Protein AF-A0A7S4DPA2-F1 (afdb_monomer)

Sequence (229 aa):
GLFNVYNDSARGGSGAGSSTVEDYVGMIYDGFKIGLGVMVARNLDKINWTQGPQPDSTKTVDVWWLVDDGGLCALIPYILSLNPWWQQRTGISNKLTHVRLMLVAEKEDAKQIATITSMLKMFRIPWLDDIKQCTLGETTGEMLENYKTYSKRDKVKKEAQEKNEHWLKVASIIKQESKDAALVFITLPYPVPGIDPSLYMSWLDSLSEDRPTVMLRGNNENVLTFYLE

Structure (mmCIF, N/CA/C/O backbone):
data_AF-A0A7S4DPA2-F1
#
_entry.id   AF-A0A7S4DPA2-F1
#
loop_
_atom_site.group_PDB
_atom_site.id
_atom_site.type_symbol
_atom_site.label_atom_id
_atom_site.label_alt_id
_atom_site.label_comp_id
_atom_site.label_asym_id
_atom_site.label_entity_id
_atom_site.label_seq_id
_atom_site.pdbx_PDB_ins_code
_atom_site.Cartn_x
_atom_site.Cartn_y
_atom_site.Cartn_z
_atom_site.occupancy
_atom_site.B_iso_or_equiv
_atom_site.auth_seq_id
_atom_site.auth_comp_id
_atom_site.auth_asym_id
_atom_site.auth_atom_id
_atom_site.pdbx_PDB_model_num
ATOM 1 N N . GLY A 1 1 ? -17.916 4.670 -12.506 1.00 29.25 1 GLY A N 1
ATOM 2 C CA . GLY A 1 1 ? -16.618 4.128 -12.072 1.00 29.25 1 GLY A CA 1
ATOM 3 C C . GLY A 1 1 ? -16.788 2.663 -11.753 1.00 29.25 1 GLY A C 1
ATOM 4 O O . GLY A 1 1 ? -17.527 2.347 -10.832 1.00 29.25 1 GLY A O 1
ATOM 5 N N . LEU A 1 2 ? -16.194 1.783 -12.556 1.00 26.20 2 LEU A N 1
ATOM 6 C CA . LEU A 1 2 ? -16.144 0.345 -12.296 1.00 26.20 2 LEU A CA 1
ATOM 7 C C . LEU A 1 2 ? -14.820 0.061 -11.583 1.00 26.20 2 LEU A C 1
ATOM 9 O O . LEU A 1 2 ? -13.760 0.174 -12.190 1.00 26.20 2 LEU A O 1
ATOM 13 N N . PHE A 1 3 ? -14.885 -0.252 -10.291 1.00 31.83 3 PHE A N 1
ATOM 14 C CA . PHE A 1 3 ? -13.741 -0.761 -9.542 1.00 31.83 3 PHE A CA 1
ATOM 15 C C . PHE A 1 3 ? -13.607 -2.254 -9.851 1.00 31.83 3 PHE A C 1
ATOM 17 O O . PHE A 1 3 ? -14.442 -3.049 -9.424 1.00 31.83 3 PHE A O 1
ATOM 24 N N . ASN A 1 4 ? -12.582 -2.637 -10.613 1.00 34.38 4 ASN A N 1
ATOM 25 C CA . ASN A 1 4 ? -12.250 -4.044 -10.824 1.00 34.38 4 ASN A CA 1
ATOM 26 C C . ASN A 1 4 ? -11.421 -4.521 -9.625 1.00 34.38 4 ASN A C 1
ATOM 28 O O . ASN A 1 4 ? -10.249 -4.177 -9.501 1.00 34.38 4 ASN A O 1
ATOM 32 N N . VAL A 1 5 ? -12.046 -5.272 -8.717 1.00 36.34 5 VAL A N 1
ATOM 33 C CA . VAL A 1 5 ? -11.367 -5.897 -7.575 1.00 36.34 5 VAL A CA 1
ATOM 34 C C . VAL A 1 5 ? -10.975 -7.312 -7.983 1.00 36.34 5 VAL A C 1
ATOM 36 O O . VAL A 1 5 ? -11.835 -8.185 -8.077 1.00 36.34 5 VAL A O 1
ATOM 39 N N . TYR A 1 6 ? -9.688 -7.545 -8.246 1.00 42.16 6 TYR A N 1
ATOM 40 C CA . TYR A 1 6 ? -9.168 -8.891 -8.488 1.00 42.16 6 TYR A CA 1
ATOM 41 C C . TYR A 1 6 ? -8.725 -9.524 -7.165 1.00 42.16 6 TYR A C 1
ATOM 43 O O . TYR A 1 6 ? -8.046 -8.884 -6.361 1.00 42.16 6 TYR A O 1
ATOM 51 N N . ASN A 1 7 ? -9.134 -10.771 -6.933 1.00 38.44 7 ASN A N 1
ATOM 52 C CA . ASN A 1 7 ? -8.856 -11.521 -5.712 1.00 38.44 7 ASN A CA 1
ATOM 53 C C . ASN A 1 7 ? -7.881 -12.670 -6.029 1.00 38.44 7 ASN A C 1
ATOM 55 O O . ASN A 1 7 ? -8.220 -13.580 -6.782 1.00 38.44 7 ASN A O 1
ATOM 59 N N . ASP A 1 8 ? -6.681 -12.627 -5.445 1.00 43.78 8 ASP A N 1
ATOM 60 C CA . ASP A 1 8 ? -5.562 -13.574 -5.658 1.00 43.78 8 ASP A CA 1
ATOM 61 C C . ASP A 1 8 ? -5.796 -14.963 -5.004 1.00 43.78 8 ASP A C 1
ATOM 63 O O . ASP A 1 8 ? -4.972 -15.869 -5.088 1.00 43.78 8 ASP A O 1
ATOM 67 N N . SER A 1 9 ? -6.948 -15.187 -4.358 1.00 38.78 9 SER A N 1
ATOM 68 C CA . SER A 1 9 ? -7.265 -16.445 -3.650 1.00 38.78 9 SER A CA 1
ATOM 69 C C . SER A 1 9 ? -7.595 -17.647 -4.560 1.00 38.78 9 SER A C 1
ATOM 71 O O . SER A 1 9 ? -7.892 -18.736 -4.071 1.00 38.78 9 SER A O 1
ATOM 73 N N . ALA A 1 10 ? -7.489 -17.511 -5.884 1.00 35.62 10 ALA A N 1
ATOM 74 C CA . ALA A 1 10 ? -7.858 -18.546 -6.856 1.00 35.62 10 ALA A CA 1
ATOM 75 C C . ALA A 1 10 ? -6.710 -19.490 -7.286 1.00 35.62 10 ALA A C 1
ATOM 77 O O . ALA A 1 10 ? -6.767 -20.076 -8.365 1.00 35.62 10 ALA A O 1
ATOM 78 N N . ARG A 1 11 ? -5.679 -19.716 -6.458 1.00 42.47 11 ARG A N 1
ATOM 79 C CA . ARG A 1 11 ? -4.615 -20.706 -6.759 1.00 42.47 11 ARG A CA 1
ATOM 80 C C . ARG A 1 11 ? -5.019 -22.183 -6.563 1.00 42.47 11 ARG A C 1
ATOM 82 O O . ARG A 1 11 ? -4.165 -23.057 -6.660 1.00 42.47 11 ARG A O 1
ATOM 89 N N . GLY A 1 12 ? -6.299 -22.486 -6.320 1.00 32.94 12 GLY A N 1
ATOM 90 C CA . GLY A 1 12 ? -6.767 -23.832 -5.949 1.00 32.94 12 GLY A CA 1
ATOM 91 C C . GLY A 1 12 ? -7.937 -24.417 -6.750 1.00 32.94 12 GLY A C 1
ATOM 92 O O . GLY A 1 12 ? -8.570 -25.346 -6.259 1.00 32.94 12 GLY A O 1
ATOM 93 N N . GLY A 1 13 ? -8.265 -23.899 -7.939 1.00 30.19 13 GLY A N 1
ATOM 94 C CA . GLY A 1 13 ? -9.396 -24.390 -8.740 1.00 30.19 13 GLY A CA 1
ATOM 95 C C . GLY A 1 13 ? -9.011 -24.674 -10.187 1.00 30.19 13 GLY A C 1
ATOM 96 O O . GLY A 1 13 ? -8.811 -23.755 -10.975 1.00 30.19 13 GLY A O 1
ATOM 97 N N . SER A 1 14 ? -8.922 -25.949 -10.553 1.00 41.72 14 SER A N 1
ATOM 98 C CA . SER A 1 14 ? -8.787 -26.406 -11.935 1.00 41.72 14 SER A CA 1
ATOM 99 C C . SER A 1 14 ? -10.025 -26.011 -12.753 1.00 41.72 14 SER A C 1
ATOM 101 O O . SER A 1 14 ? -11.112 -26.527 -12.510 1.00 41.72 14 SER A O 1
ATOM 103 N N . GLY A 1 15 ? -9.871 -25.115 -13.739 1.00 37.22 15 GLY A N 1
ATOM 104 C CA . GLY A 1 15 ? -10.911 -24.904 -14.760 1.00 37.22 15 GLY A CA 1
ATOM 105 C C . GLY A 1 15 ? -11.122 -23.501 -15.343 1.00 37.22 15 GLY A C 1
ATOM 106 O O . GLY A 1 15 ? -12.026 -23.355 -16.158 1.00 37.22 15 GLY A O 1
ATOM 107 N N . ALA A 1 16 ? -10.328 -22.485 -15.003 1.00 41.25 16 ALA A N 1
ATOM 108 C CA . ALA A 1 16 ? -10.329 -21.199 -15.713 1.00 41.25 16 ALA A CA 1
ATOM 109 C C . ALA A 1 16 ? -8.932 -20.965 -16.301 1.00 41.25 16 ALA A C 1
ATOM 111 O O . ALA A 1 16 ? -7.948 -21.240 -15.617 1.00 41.25 16 ALA A O 1
ATOM 112 N N . GLY A 1 17 ? -8.844 -20.555 -17.574 1.00 42.72 17 GLY A N 1
ATOM 113 C CA . GLY A 1 17 ? -7.577 -20.411 -18.302 1.00 42.72 17 GLY A CA 1
ATOM 114 C C . GLY A 1 17 ? -6.520 -19.729 -17.438 1.00 42.72 17 GLY A C 1
ATOM 115 O O . GLY A 1 17 ? -6.792 -18.676 -16.869 1.00 42.72 17 GLY A O 1
ATOM 116 N N . SER A 1 18 ? -5.359 -20.367 -17.268 1.00 47.31 18 SER A N 1
ATOM 117 C CA . SER A 1 18 ? -4.309 -19.848 -16.396 1.00 47.31 18 SER A CA 1
ATOM 118 C C . SER A 1 18 ? -3.808 -18.524 -16.968 1.00 47.31 18 SER A C 1
ATOM 120 O O . SER A 1 18 ? -2.975 -18.529 -17.874 1.00 47.31 18 SER A O 1
ATOM 122 N N . SER A 1 19 ? -4.338 -17.403 -16.478 1.00 61.59 19 SER A N 1
ATOM 123 C CA . SER A 1 19 ? -3.819 -16.077 -16.798 1.00 61.59 19 SER A CA 1
ATOM 124 C C . SER A 1 19 ? -2.344 -16.067 -16.428 1.00 61.59 19 SER A C 1
ATOM 126 O O . SER A 1 19 ? -1.994 -16.396 -15.285 1.00 61.59 19 SER A O 1
ATOM 128 N N . THR A 1 20 ? -1.471 -15.754 -17.380 1.00 87.88 20 THR A N 1
ATOM 129 C CA . THR A 1 20 ? -0.043 -15.695 -17.078 1.00 87.88 20 THR A CA 1
ATOM 130 C C . THR A 1 20 ? 0.234 -14.499 -16.165 1.00 87.88 20 THR A C 1
ATOM 132 O O . THR A 1 20 ? -0.589 -13.595 -16.002 1.00 87.88 20 THR A O 1
ATOM 135 N N . VAL A 1 21 ? 1.419 -14.468 -15.553 1.00 88.88 21 VAL A N 1
ATOM 136 C CA . VAL A 1 21 ? 1.879 -13.276 -14.822 1.00 88.88 21 VAL A CA 1
ATOM 137 C C . VAL A 1 21 ? 1.868 -12.040 -15.733 1.00 88.88 21 VAL A C 1
ATOM 139 O O . VAL A 1 21 ? 1.588 -10.936 -15.273 1.00 88.88 21 VAL A O 1
ATOM 142 N N . GLU A 1 22 ? 2.126 -12.223 -17.030 1.00 89.81 22 GLU A N 1
ATOM 143 C CA . GLU A 1 22 ? 2.087 -11.134 -18.005 1.00 89.81 22 GLU A CA 1
ATOM 144 C C . GLU A 1 22 ? 0.665 -10.606 -18.199 1.00 89.81 22 GLU A C 1
ATOM 146 O O . GLU A 1 22 ? 0.491 -9.390 -18.210 1.00 89.81 22 GLU A O 1
ATOM 151 N N . ASP A 1 23 ? -0.338 -11.485 -18.281 1.00 92.12 23 ASP A N 1
ATOM 152 C CA . ASP A 1 23 ? -1.743 -11.079 -18.410 1.00 92.12 23 ASP A CA 1
ATOM 153 C C . ASP A 1 23 ? -2.193 -10.272 -17.189 1.00 92.12 23 ASP A C 1
ATOM 155 O O . ASP A 1 23 ? -2.785 -9.202 -17.325 1.00 92.12 23 ASP A O 1
ATOM 159 N N . TYR A 1 24 ? -1.862 -10.745 -15.984 1.00 92.44 24 TYR A N 1
ATOM 160 C CA . TYR A 1 24 ? -2.243 -10.076 -14.741 1.00 92.44 24 TYR A CA 1
ATOM 161 C C . TYR A 1 24 ? -1.632 -8.672 -14.623 1.00 92.44 24 TYR A C 1
ATOM 163 O O . TYR A 1 24 ? -2.337 -7.693 -14.366 1.00 92.44 24 TYR A O 1
ATOM 171 N N . VAL A 1 25 ? -0.322 -8.550 -14.858 1.00 92.88 25 VAL A N 1
ATOM 172 C CA . VAL A 1 25 ? 0.362 -7.247 -14.838 1.00 92.88 25 VAL A CA 1
ATOM 173 C C . VAL A 1 25 ? -0.114 -6.362 -15.993 1.00 92.88 25 VAL A C 1
ATOM 175 O O . VAL A 1 25 ? -0.275 -5.153 -15.812 1.00 92.88 25 VAL A O 1
ATOM 178 N N . GLY A 1 26 ? -0.402 -6.957 -17.152 1.00 93.31 26 GLY A N 1
ATOM 179 C CA . GLY A 1 26 ? -0.994 -6.288 -18.307 1.00 93.31 26 GLY A CA 1
ATOM 180 C C . GLY A 1 26 ? -2.339 -5.647 -17.976 1.00 93.31 26 GLY A C 1
ATOM 181 O O . GLY A 1 26 ? -2.531 -4.470 -18.259 1.00 93.31 26 GLY A O 1
ATOM 182 N N . MET A 1 27 ? -3.225 -6.356 -17.272 1.00 93.19 27 MET A N 1
ATOM 183 C CA . MET A 1 27 ? -4.518 -5.815 -16.837 1.00 93.19 27 MET A CA 1
ATOM 184 C C . MET A 1 27 ? -4.375 -4.617 -15.891 1.00 93.19 27 MET A C 1
ATOM 186 O O . MET A 1 27 ? -5.109 -3.636 -16.024 1.00 93.19 27 MET A O 1
ATOM 190 N N . ILE A 1 28 ? -3.430 -4.671 -14.944 1.00 93.81 28 ILE A N 1
ATOM 191 C CA . ILE A 1 28 ? -3.138 -3.539 -14.047 1.00 93.81 28 ILE A CA 1
ATOM 192 C C . ILE A 1 28 ? -2.663 -2.337 -14.869 1.00 93.81 28 ILE A C 1
ATOM 194 O O . ILE A 1 28 ? -3.143 -1.217 -14.684 1.00 93.81 28 ILE A O 1
ATOM 198 N N . TYR A 1 29 ? -1.726 -2.573 -15.787 1.00 92.69 29 TYR A N 1
ATOM 199 C CA . TYR A 1 29 ? -1.182 -1.539 -16.657 1.00 92.69 29 TYR A CA 1
ATOM 200 C C . TYR A 1 29 ? -2.257 -0.905 -17.546 1.00 92.69 29 TYR A C 1
ATOM 202 O O . TYR A 1 29 ? -2.344 0.323 -17.616 1.00 92.69 29 TYR A O 1
ATOM 210 N N . ASP A 1 30 ? -3.101 -1.718 -18.177 1.00 93.12 30 ASP A N 1
ATOM 211 C CA . ASP A 1 30 ? -4.185 -1.253 -19.039 1.00 93.12 30 ASP A CA 1
ATOM 212 C C . ASP A 1 30 ? -5.195 -0.414 -18.258 1.00 93.12 30 ASP A C 1
ATOM 214 O O . ASP A 1 30 ? -5.588 0.644 -18.745 1.00 93.12 30 ASP A O 1
ATOM 218 N N . GLY A 1 31 ? -5.535 -0.813 -17.025 1.00 92.62 31 GLY A N 1
ATOM 219 C CA . GLY A 1 31 ? -6.396 -0.043 -16.123 1.00 92.62 31 GLY A CA 1
ATOM 220 C C . GLY A 1 31 ? -5.889 1.382 -15.900 1.00 92.62 31 GLY A C 1
ATOM 221 O O . GLY A 1 31 ? -6.644 2.343 -16.067 1.00 92.62 31 GLY A O 1
ATOM 222 N N . PHE A 1 32 ? -4.592 1.537 -15.624 1.00 90.44 32 PHE A N 1
ATOM 223 C CA . PHE A 1 32 ? -3.985 2.865 -15.535 1.00 90.44 32 PHE A CA 1
ATOM 224 C C . PHE A 1 32 ? -3.998 3.609 -16.870 1.00 90.44 32 PHE A C 1
ATOM 226 O O . PHE A 1 32 ? -4.265 4.809 -16.910 1.00 90.44 32 PHE A O 1
ATOM 233 N N . LYS A 1 33 ? -3.725 2.908 -17.973 1.00 90.50 33 LYS A N 1
ATOM 234 C CA . LYS A 1 33 ? -3.647 3.504 -19.311 1.00 90.50 33 LYS A CA 1
ATOM 235 C C . LYS A 1 33 ? -4.966 4.103 -19.788 1.00 90.50 33 LYS A C 1
ATOM 237 O O . LYS A 1 33 ? -4.946 5.096 -20.510 1.00 90.50 33 LYS A O 1
ATOM 242 N N . ILE A 1 34 ? -6.091 3.515 -19.387 1.00 92.50 34 ILE A N 1
ATOM 243 C CA . ILE A 1 34 ? -7.436 4.017 -19.704 1.00 92.50 34 ILE A CA 1
ATOM 244 C C . ILE A 1 34 ? -7.978 4.998 -18.650 1.00 92.50 34 ILE A C 1
ATOM 246 O O . ILE A 1 34 ? -9.145 5.375 -18.715 1.00 92.50 34 ILE A O 1
ATOM 250 N N . GLY A 1 35 ? -7.149 5.421 -17.688 1.00 88.44 35 GLY A N 1
ATOM 251 C CA . GLY A 1 35 ? -7.503 6.437 -16.695 1.00 88.44 35 GLY A CA 1
ATOM 252 C C . GLY A 1 35 ? -8.384 5.939 -15.546 1.00 88.44 35 GLY A C 1
ATOM 253 O O . GLY A 1 35 ? -9.062 6.748 -14.914 1.00 88.44 35 GLY A O 1
ATOM 254 N N . LEU A 1 36 ? -8.401 4.632 -15.262 1.00 90.88 36 LEU A N 1
ATOM 255 C CA . LEU A 1 36 ? -9.089 4.087 -14.089 1.00 90.88 36 LEU A CA 1
ATOM 256 C C . LEU A 1 36 ? -8.186 4.110 -12.851 1.00 90.88 36 LEU A C 1
ATOM 258 O O . LEU A 1 36 ? -6.969 3.946 -12.936 1.00 90.88 36 LEU A O 1
ATOM 262 N N . GLY A 1 37 ? -8.812 4.240 -11.680 1.00 90.19 37 GLY A N 1
ATOM 263 C CA . GLY A 1 37 ? -8.181 3.860 -10.421 1.00 90.19 37 GLY A CA 1
ATOM 264 C C . GLY A 1 37 ? -8.106 2.337 -10.309 1.00 90.19 37 GLY A C 1
ATOM 265 O O . GLY A 1 37 ? -9.072 1.640 -10.629 1.00 90.19 37 GLY A O 1
ATOM 266 N N . VAL A 1 38 ? -6.971 1.818 -9.850 1.00 93.56 38 VAL A N 1
ATOM 267 C CA . VAL A 1 38 ? -6.720 0.374 -9.741 1.00 93.56 38 VAL A CA 1
ATOM 268 C C . VAL A 1 38 ? -6.513 -0.003 -8.281 1.00 93.56 38 VAL A C 1
ATOM 270 O O . VAL A 1 38 ? -5.827 0.707 -7.545 1.00 93.56 38 VAL A O 1
ATOM 273 N N . MET A 1 39 ? -7.103 -1.127 -7.867 1.00 95.12 39 MET A N 1
ATOM 274 C CA . MET A 1 39 ? -6.962 -1.691 -6.527 1.00 95.12 39 MET A CA 1
ATOM 275 C C . MET A 1 39 ? -6.661 -3.190 -6.607 1.00 95.12 39 MET A C 1
ATOM 277 O O . MET A 1 39 ? -7.371 -3.943 -7.269 1.00 95.12 39 MET A O 1
ATOM 281 N N . VAL A 1 40 ? -5.626 -3.620 -5.893 1.00 95.81 40 VAL A N 1
ATOM 282 C CA . VAL A 1 40 ? -5.167 -5.004 -5.781 1.00 95.81 40 VAL A CA 1
ATOM 283 C C . VAL A 1 40 ? -5.252 -5.422 -4.319 1.00 95.81 40 VAL A C 1
ATOM 285 O O . VAL A 1 40 ? -4.598 -4.836 -3.459 1.00 95.81 40 VAL A O 1
ATOM 288 N N . ALA A 1 41 ? -6.057 -6.439 -4.029 1.00 95.75 41 ALA A N 1
ATOM 289 C CA . ALA A 1 41 ? -6.231 -6.971 -2.685 1.00 95.75 41 ALA A CA 1
ATOM 290 C C . ALA A 1 41 ? -5.472 -8.292 -2.527 1.00 95.75 41 ALA A C 1
ATOM 292 O O . ALA A 1 41 ? -5.631 -9.206 -3.336 1.00 95.75 41 ALA A O 1
ATOM 293 N N . ARG A 1 42 ? -4.668 -8.410 -1.467 1.00 95.75 42 ARG A N 1
ATOM 294 C CA . ARG A 1 42 ? -3.860 -9.597 -1.169 1.00 95.75 42 ARG A CA 1
ATOM 295 C C . ARG A 1 42 ? -4.055 -10.048 0.267 1.00 95.75 42 ARG A C 1
ATOM 297 O O . ARG A 1 42 ? -4.205 -9.225 1.173 1.00 95.75 42 ARG A O 1
ATOM 304 N N . ASN A 1 43 ? -4.035 -11.364 0.463 1.00 95.50 43 ASN A N 1
ATOM 305 C CA . ASN A 1 43 ? -4.110 -12.015 1.771 1.00 95.50 43 ASN A CA 1
ATOM 306 C C . ASN A 1 43 ? -5.351 -11.631 2.608 1.00 95.50 43 ASN A C 1
ATOM 308 O O . ASN A 1 43 ? -5.306 -11.650 3.840 1.00 95.50 43 ASN A O 1
ATOM 312 N N . LEU A 1 44 ? -6.457 -11.221 1.969 1.00 93.44 44 LEU A N 1
ATOM 313 C CA . LEU A 1 44 ? -7.688 -10.847 2.682 1.00 93.44 44 LEU A CA 1
ATOM 314 C C . LEU A 1 44 ? -8.415 -12.055 3.282 1.00 93.44 44 LEU A C 1
ATOM 316 O O . LEU A 1 44 ? -9.219 -11.890 4.195 1.00 93.44 44 LEU A O 1
ATOM 320 N N . ASP A 1 45 ? -8.119 -13.257 2.802 1.00 92.38 45 ASP A N 1
ATOM 321 C CA . ASP A 1 45 ? -8.561 -14.539 3.352 1.00 92.38 45 ASP A CA 1
ATOM 322 C C . ASP A 1 45 ? -8.059 -14.777 4.787 1.00 92.38 45 ASP A C 1
ATOM 324 O O . ASP A 1 45 ? -8.711 -15.473 5.562 1.00 92.38 45 ASP A O 1
ATOM 328 N N . LYS A 1 46 ? -6.961 -14.124 5.190 1.00 90.88 46 LYS A N 1
ATOM 329 C CA . LYS A 1 46 ? -6.460 -14.160 6.575 1.00 90.88 46 LYS A CA 1
ATOM 330 C C . LYS A 1 46 ? -7.326 -13.375 7.553 1.00 90.88 46 LYS A C 1
ATOM 332 O O . LYS A 1 46 ? -7.150 -13.484 8.767 1.00 90.88 46 LYS A O 1
ATOM 337 N N . ILE A 1 47 ? -8.237 -12.548 7.049 1.00 90.56 47 ILE A N 1
ATOM 338 C CA . ILE A 1 47 ? -9.241 -11.889 7.871 1.00 90.56 47 ILE A CA 1
ATOM 339 C C . ILE A 1 47 ? -10.432 -12.839 7.986 1.00 90.56 47 ILE A C 1
ATOM 341 O O . ILE A 1 47 ? -11.037 -13.224 6.990 1.00 90.56 47 ILE A O 1
ATOM 345 N N . ASN A 1 48 ? -10.803 -13.204 9.213 1.00 87.81 48 ASN A N 1
ATOM 346 C CA . ASN A 1 48 ? -12.001 -14.005 9.426 1.00 87.81 48 ASN A CA 1
ATOM 347 C C . ASN A 1 48 ? -13.255 -13.137 9.260 1.00 87.81 48 ASN A C 1
ATOM 349 O O . ASN A 1 48 ? -13.689 -12.459 10.188 1.00 87.81 48 ASN A O 1
ATOM 353 N N . TRP A 1 49 ? -13.844 -13.178 8.069 1.00 86.81 49 TRP A N 1
ATOM 354 C CA . TRP A 1 49 ? -15.077 -12.453 7.755 1.00 86.81 49 TRP A CA 1
ATOM 355 C C . TRP A 1 49 ? -16.341 -13.132 8.300 1.00 86.81 49 TRP A C 1
ATOM 357 O O . TRP A 1 49 ? -17.380 -12.489 8.421 1.00 86.81 49 TRP A O 1
ATOM 367 N N . THR A 1 50 ? -16.271 -14.425 8.630 1.00 87.19 50 THR A N 1
ATOM 368 C CA . THR A 1 50 ? -17.453 -15.253 8.937 1.00 87.19 50 THR A CA 1
ATOM 369 C C . THR A 1 50 ? -17.881 -15.211 10.400 1.00 87.19 50 THR A C 1
ATOM 371 O O . THR A 1 50 ? -19.071 -15.274 10.689 1.00 87.19 50 THR A O 1
ATOM 374 N N . GLN A 1 51 ? -16.934 -15.077 11.332 1.00 82.06 51 GLN A N 1
ATOM 375 C CA . GLN A 1 51 ? -17.208 -15.121 12.775 1.00 82.06 51 GLN A CA 1
ATOM 376 C C . GLN A 1 51 ? -17.476 -13.734 13.387 1.00 82.06 51 GLN A C 1
ATOM 378 O O . GLN A 1 51 ? -17.450 -13.579 14.605 1.00 82.06 51 GLN A O 1
ATOM 383 N N . GLY A 1 52 ? -17.749 -12.728 12.550 1.00 80.56 52 GLY A N 1
ATOM 384 C CA . GLY A 1 52 ? -17.863 -11.337 12.987 1.00 80.56 52 GLY A CA 1
ATOM 385 C C . GLY A 1 52 ? -16.504 -10.715 13.346 1.00 80.56 52 GLY A C 1
ATOM 386 O O . GLY A 1 52 ? -15.462 -11.361 13.210 1.00 80.56 52 GLY A O 1
ATOM 387 N N . PRO A 1 53 ? -16.481 -9.432 13.745 1.00 83.44 53 PRO A N 1
ATOM 388 C CA . PRO A 1 53 ? -15.240 -8.756 14.091 1.00 83.44 53 PRO A CA 1
ATOM 389 C C . PRO A 1 53 ? -14.697 -9.334 15.399 1.00 83.44 53 PRO A C 1
ATOM 391 O O . PRO A 1 53 ? -15.409 -9.391 16.396 1.00 83.44 53 PRO A O 1
ATOM 394 N N . GLN A 1 54 ? -13.431 -9.749 15.386 1.00 85.12 54 GLN A N 1
ATOM 395 C CA . GLN A 1 54 ? -12.671 -10.124 16.579 1.00 85.12 54 GLN A CA 1
ATOM 396 C C . GLN A 1 54 ? -12.032 -8.842 17.133 1.00 85.12 54 GLN A C 1
ATOM 398 O O . GLN A 1 54 ? -11.110 -8.332 16.486 1.00 85.12 54 GLN A O 1
ATOM 403 N N . PRO A 1 55 ? -12.538 -8.268 18.242 1.00 85.44 55 PRO A N 1
ATOM 404 C CA . PRO A 1 55 ? -12.036 -7.000 18.750 1.00 85.44 55 PRO A CA 1
ATOM 405 C C . PRO A 1 55 ? -10.605 -7.146 19.247 1.00 85.44 55 PRO A C 1
ATOM 407 O O . PRO A 1 55 ? -10.319 -7.967 20.117 1.00 85.44 55 PRO A O 1
ATOM 410 N N . ASP A 1 56 ? -9.718 -6.324 18.710 1.00 86.25 56 ASP A N 1
ATOM 411 C CA . ASP A 1 56 ? -8.333 -6.222 19.131 1.00 86.25 56 ASP A CA 1
ATOM 412 C C . ASP A 1 56 ? -7.896 -4.761 19.022 1.00 86.25 56 ASP A C 1
ATOM 414 O O . ASP A 1 56 ? -7.479 -4.277 17.968 1.00 86.25 56 ASP A O 1
ATOM 418 N N . SER A 1 57 ? -8.011 -4.045 20.140 1.00 81.25 57 SER A N 1
ATOM 419 C CA . SER A 1 57 ? -7.652 -2.629 20.234 1.00 81.25 57 SER A CA 1
ATOM 420 C C . SER A 1 57 ? -6.146 -2.378 20.136 1.00 81.25 57 SER A C 1
ATOM 422 O O . SER A 1 57 ? -5.731 -1.223 20.137 1.00 81.25 57 SER A O 1
ATOM 424 N N . THR A 1 58 ? -5.316 -3.427 20.104 1.00 85.75 58 THR A N 1
ATOM 425 C CA . THR A 1 58 ? -3.872 -3.288 19.861 1.00 85.75 58 THR A CA 1
ATOM 426 C C . THR A 1 58 ? -3.547 -3.207 18.373 1.00 85.75 58 THR A C 1
ATOM 428 O O . THR A 1 58 ? -2.473 -2.734 18.006 1.00 85.75 58 THR A O 1
ATOM 431 N N . LYS A 1 59 ? -4.477 -3.635 17.510 1.00 90.06 59 LYS A N 1
ATOM 432 C CA . LYS A 1 59 ? -4.295 -3.615 16.061 1.00 90.06 59 LYS A CA 1
ATOM 433 C C . LYS A 1 59 ? -4.816 -2.336 15.444 1.00 90.06 59 LYS A C 1
ATOM 435 O O . LYS A 1 59 ? -5.763 -1.717 15.918 1.00 90.06 59 LYS A O 1
ATOM 440 N N . THR A 1 60 ? -4.230 -2.004 14.306 1.00 91.81 60 THR A N 1
ATOM 441 C CA . THR A 1 60 ? -4.503 -0.776 13.565 1.00 91.81 60 THR A CA 1
ATOM 442 C C . THR A 1 60 ? -4.812 -1.087 12.105 1.00 91.81 60 THR A C 1
ATOM 444 O O . THR A 1 60 ? -4.500 -2.169 11.596 1.00 91.81 60 THR A O 1
ATOM 447 N N . VAL A 1 61 ? -5.449 -0.144 11.419 1.00 93.44 61 VAL A N 1
ATOM 448 C CA . VAL A 1 61 ? -5.442 -0.082 9.956 1.00 93.44 61 VAL A CA 1
ATOM 449 C C . VAL A 1 61 ? -4.365 0.917 9.562 1.00 93.44 61 VAL A C 1
ATOM 451 O O . VAL A 1 61 ? -4.466 2.092 9.898 1.00 93.44 61 VAL A O 1
ATOM 454 N N . ASP A 1 62 ? -3.334 0.471 8.861 1.00 94.56 62 ASP A N 1
ATOM 455 C CA . ASP A 1 62 ? -2.231 1.354 8.481 1.00 94.56 62 ASP A CA 1
ATOM 456 C C . ASP A 1 62 ? -2.371 1.784 7.028 1.00 94.56 62 ASP A C 1
ATOM 458 O O . ASP A 1 62 ? -2.682 0.966 6.165 1.00 94.56 62 ASP A O 1
ATOM 462 N N . VAL A 1 63 ? -2.116 3.056 6.743 1.00 93.56 63 VAL A N 1
ATOM 463 C CA . VAL A 1 63 ? -2.178 3.623 5.395 1.00 93.56 63 VAL A CA 1
ATOM 464 C C . VAL A 1 63 ? -0.800 4.147 5.020 1.00 93.56 63 VAL A C 1
ATOM 466 O O . VAL A 1 63 ? -0.307 5.075 5.646 1.00 93.56 63 VAL A O 1
ATOM 469 N N . TRP A 1 64 ? -0.179 3.573 3.996 1.00 93.69 64 TRP A N 1
ATOM 470 C CA . TRP A 1 64 ? 1.109 3.995 3.450 1.00 93.69 64 TRP A CA 1
ATOM 471 C C . TRP A 1 64 ? 0.890 4.809 2.185 1.00 93.69 64 TRP A C 1
ATOM 473 O O . TRP A 1 64 ? 0.729 4.258 1.090 1.00 93.69 64 TRP A O 1
ATOM 483 N N . TRP A 1 65 ? 0.875 6.130 2.347 1.00 88.94 65 TRP A N 1
ATOM 484 C CA . TRP A 1 65 ? 0.664 7.062 1.248 1.00 88.94 65 TRP A CA 1
ATOM 485 C C . TRP A 1 65 ? 2.013 7.573 0.736 1.00 88.94 65 TRP A C 1
ATOM 487 O O . TRP A 1 65 ? 2.682 8.375 1.386 1.00 88.94 65 TRP A O 1
ATOM 497 N N . LEU A 1 66 ? 2.429 7.042 -0.417 1.00 86.62 66 LEU A N 1
ATOM 498 C CA . LEU A 1 66 ? 3.781 7.223 -0.965 1.00 86.62 66 LEU A CA 1
ATOM 499 C C . LEU A 1 66 ? 3.845 8.284 -2.067 1.00 86.62 66 LEU A C 1
ATOM 501 O O . LEU A 1 66 ? 4.869 8.929 -2.248 1.00 86.62 66 LEU A O 1
ATOM 505 N N . VAL A 1 67 ? 2.767 8.441 -2.837 1.00 80.12 67 VAL A N 1
ATOM 506 C CA . VAL A 1 67 ? 2.669 9.445 -3.904 1.00 80.12 67 VAL A CA 1
ATOM 507 C C . VAL A 1 67 ? 1.274 10.041 -3.941 1.00 80.12 67 VAL A C 1
ATOM 509 O O . VAL A 1 67 ? 0.307 9.360 -3.608 1.00 80.12 67 VAL A O 1
ATOM 512 N N . ASP A 1 68 ? 1.161 11.287 -4.393 1.00 74.38 68 ASP A N 1
ATOM 513 C CA . ASP A 1 68 ? -0.135 11.909 -4.653 1.00 74.38 68 ASP A CA 1
ATOM 514 C C . ASP A 1 68 ? -0.861 11.163 -5.785 1.00 74.38 68 ASP A C 1
ATOM 516 O O . ASP A 1 68 ? -0.355 11.078 -6.905 1.00 74.38 68 ASP A O 1
ATOM 520 N N . ASP A 1 69 ? -2.017 10.582 -5.461 1.00 73.94 69 ASP A N 1
ATOM 521 C CA . ASP A 1 69 ? -2.874 9.817 -6.368 1.00 73.94 69 ASP A CA 1
ATOM 522 C C . ASP A 1 69 ? -4.286 10.420 -6.488 1.00 73.94 69 ASP A C 1
ATOM 524 O O . ASP A 1 69 ? -5.239 9.727 -6.855 1.00 73.94 69 ASP A O 1
ATOM 528 N N . GLY A 1 70 ? -4.433 11.709 -6.153 1.00 73.50 70 GLY A N 1
ATOM 529 C CA . GLY A 1 70 ? -5.721 12.410 -6.120 1.00 73.50 70 GLY A CA 1
ATOM 530 C C . GLY A 1 70 ? -6.517 12.182 -4.831 1.00 73.50 70 GLY A C 1
ATOM 531 O O . GLY A 1 70 ? -7.651 12.651 -4.726 1.00 73.50 70 GLY A O 1
ATOM 532 N N . GLY A 1 71 ? -5.941 11.478 -3.847 1.00 79.00 71 GLY A N 1
ATOM 533 C CA . GLY A 1 71 ? -6.506 11.273 -2.509 1.00 79.00 71 GLY A CA 1
ATOM 534 C C . GLY A 1 71 ? -7.281 9.968 -2.330 1.00 79.00 71 GLY A C 1
ATOM 535 O O . GLY A 1 71 ? -7.818 9.723 -1.246 1.00 79.00 71 GLY A O 1
ATOM 536 N N . LEU A 1 72 ? -7.329 9.102 -3.350 1.00 84.44 72 LEU A N 1
ATOM 537 C CA . LEU A 1 72 ? -8.028 7.816 -3.263 1.00 84.44 72 LEU A CA 1
ATOM 538 C C . LEU A 1 72 ? -7.414 6.918 -2.176 1.00 84.44 72 LEU A C 1
ATOM 540 O O . LEU A 1 72 ? -8.159 6.278 -1.428 1.00 84.44 72 LEU A O 1
ATOM 544 N N . CYS A 1 73 ? -6.081 6.935 -2.039 1.00 84.81 73 CYS A N 1
ATOM 545 C CA . CYS A 1 73 ? -5.346 6.195 -1.008 1.00 84.81 73 CYS A CA 1
ATOM 546 C C . CYS A 1 73 ? -5.788 6.549 0.424 1.00 84.81 73 CYS A C 1
ATOM 548 O O . CYS A 1 73 ? -5.760 5.690 1.299 1.00 84.81 73 CYS A O 1
ATOM 550 N N . ALA A 1 74 ? -6.260 7.778 0.664 1.00 82.62 74 ALA A N 1
ATOM 551 C CA . ALA A 1 74 ? -6.793 8.207 1.960 1.00 82.62 74 ALA A CA 1
ATOM 552 C C . ALA A 1 74 ? -8.317 8.029 2.077 1.00 82.62 74 ALA A C 1
ATOM 554 O O . ALA A 1 74 ? -8.827 7.699 3.152 1.00 82.62 74 ALA A O 1
ATOM 555 N N . LEU A 1 75 ? -9.053 8.208 0.976 1.00 86.38 75 LEU A N 1
ATOM 556 C CA . LEU A 1 75 ? -10.514 8.130 0.961 1.00 86.38 75 LEU A CA 1
ATOM 557 C C . LEU A 1 75 ? -11.035 6.715 1.243 1.00 86.38 75 LEU A C 1
ATOM 559 O O . LEU A 1 75 ? -11.986 6.553 2.006 1.00 86.38 75 LEU A O 1
ATOM 563 N N . ILE A 1 76 ? -10.433 5.683 0.647 1.00 90.31 76 ILE A N 1
ATOM 564 C CA . ILE A 1 76 ? -10.899 4.300 0.839 1.00 90.31 76 ILE A CA 1
ATOM 565 C C . ILE A 1 76 ? -10.754 3.843 2.305 1.00 90.31 76 ILE A C 1
ATOM 567 O O . ILE A 1 76 ? -11.749 3.370 2.865 1.00 90.31 76 ILE A O 1
ATOM 571 N N . PRO A 1 77 ? -9.600 4.031 2.980 1.00 89.88 77 PRO A N 1
ATOM 572 C CA . PRO A 1 77 ? -9.482 3.771 4.416 1.00 89.88 77 PRO A CA 1
ATOM 573 C C . PRO A 1 77 ? -10.463 4.585 5.265 1.00 89.88 77 PRO A C 1
ATOM 575 O O . PRO A 1 77 ? -10.978 4.071 6.257 1.00 89.88 77 PRO A O 1
ATOM 578 N N . TYR A 1 78 ? -10.756 5.829 4.868 1.00 86.88 78 TYR A N 1
ATOM 579 C CA . TYR A 1 78 ? -11.756 6.657 5.541 1.00 86.88 78 TYR A CA 1
ATOM 580 C C . TYR A 1 78 ? -13.163 6.079 5.444 1.00 86.88 78 TYR A C 1
ATOM 582 O O . TYR A 1 78 ? -13.852 5.987 6.450 1.00 86.88 78 TYR A O 1
ATOM 590 N N . ILE A 1 79 ? -13.599 5.628 4.270 1.00 88.94 79 ILE A N 1
ATOM 591 C CA . ILE A 1 79 ? -14.911 4.978 4.139 1.00 88.94 79 ILE A CA 1
ATOM 592 C C . ILE A 1 79 ? -14.943 3.676 4.955 1.00 88.94 79 ILE A C 1
ATOM 594 O O . ILE A 1 79 ? -15.946 3.364 5.598 1.00 88.94 79 ILE A O 1
ATOM 598 N N . LEU A 1 80 ? -13.838 2.927 4.962 1.00 90.75 80 LEU A N 1
ATOM 599 C CA . LEU A 1 80 ? -13.716 1.676 5.703 1.00 90.75 80 LEU A CA 1
ATOM 600 C C . LEU A 1 80 ? -13.862 1.869 7.220 1.00 90.75 80 LEU A C 1
ATOM 602 O O . LEU A 1 80 ? -14.541 1.070 7.864 1.00 90.75 80 LEU A O 1
ATOM 606 N N . SER A 1 81 ? -13.286 2.924 7.795 1.00 87.62 81 SER A N 1
ATOM 607 C CA . SER A 1 81 ? -13.371 3.200 9.238 1.00 87.62 81 SER A CA 1
ATOM 608 C C . SER A 1 81 ? -14.755 3.667 9.709 1.00 87.62 81 SER A C 1
ATOM 610 O O . SER A 1 81 ? -15.065 3.613 10.903 1.00 87.62 81 SER A O 1
ATOM 612 N N . LEU A 1 82 ? -15.630 4.086 8.788 1.00 87.44 82 LEU A N 1
ATOM 613 C CA . LEU A 1 82 ? -17.040 4.356 9.093 1.00 87.44 82 LEU A CA 1
ATOM 614 C C . LEU A 1 82 ? -17.842 3.066 9.314 1.00 87.44 82 LEU A C 1
ATOM 616 O O . LEU A 1 82 ? -18.943 3.111 9.863 1.00 87.44 82 LEU A O 1
ATOM 620 N N . ASN A 1 83 ? -17.317 1.912 8.894 1.00 89.94 83 ASN A N 1
ATOM 621 C CA . ASN A 1 83 ? -18.017 0.645 9.018 1.00 89.94 83 ASN A CA 1
ATOM 622 C C . ASN A 1 83 ? -17.968 0.116 10.470 1.00 89.94 83 ASN A C 1
ATOM 624 O O . ASN A 1 83 ? -16.875 -0.081 11.012 1.00 89.94 83 ASN A O 1
ATOM 628 N N . PRO A 1 84 ? -19.119 -0.224 11.088 1.00 89.50 84 PRO A N 1
ATOM 629 C CA . PRO A 1 84 ? -19.168 -0.729 12.462 1.00 89.50 84 PRO A CA 1
ATOM 630 C C . PRO A 1 84 ? -18.321 -1.981 12.717 1.00 89.50 84 PRO A C 1
ATOM 632 O O . PRO A 1 84 ? -17.832 -2.173 13.828 1.00 89.50 84 PRO A O 1
ATOM 635 N N . TRP A 1 85 ? -18.125 -2.830 11.705 1.00 91.19 85 TRP A N 1
ATOM 636 C CA . TRP A 1 85 ? -17.288 -4.023 11.810 1.00 91.19 85 TRP A CA 1
ATOM 637 C C . TRP A 1 85 ? -15.829 -3.648 12.093 1.00 91.19 85 TRP A C 1
ATOM 639 O O . TRP A 1 85 ? -15.202 -4.208 12.989 1.00 91.19 85 TRP A O 1
ATOM 649 N N . TRP A 1 86 ? -15.301 -2.640 11.396 1.00 90.62 86 TRP A N 1
ATOM 650 C CA . TRP A 1 86 ? -13.940 -2.145 11.612 1.00 90.62 86 TRP A CA 1
ATOM 651 C C . TRP A 1 86 ? -13.806 -1.348 12.902 1.00 90.62 86 TRP A C 1
ATOM 653 O O . TRP A 1 86 ? -12.768 -1.412 13.557 1.00 90.62 86 TRP A O 1
ATOM 663 N N . GLN A 1 87 ? -14.854 -0.632 13.305 1.00 89.19 87 GLN A N 1
ATOM 664 C CA . GLN A 1 87 ? -14.897 0.058 14.598 1.00 89.19 87 GLN A CA 1
ATOM 665 C C . GLN A 1 87 ? -14.836 -0.932 15.764 1.00 89.19 87 GLN A C 1
ATOM 667 O O . GLN A 1 87 ? -14.189 -0.660 16.769 1.00 89.19 87 GLN A O 1
ATOM 672 N N . GLN A 1 88 ? -15.479 -2.094 15.625 1.00 88.19 88 GLN A N 1
ATOM 673 C CA . GLN A 1 88 ? -15.401 -3.173 16.609 1.00 88.19 88 GLN A CA 1
ATOM 674 C C . GLN A 1 88 ? -14.060 -3.905 16.551 1.00 88.19 88 GLN A C 1
ATOM 676 O O . GLN A 1 88 ? -13.539 -4.283 17.594 1.00 88.19 88 GLN A O 1
ATOM 681 N N . ARG A 1 89 ? -13.485 -4.089 15.356 1.00 86.62 89 ARG A N 1
ATOM 682 C CA . ARG A 1 89 ? -12.232 -4.834 15.181 1.00 86.62 89 ARG A CA 1
ATOM 683 C C . ARG A 1 89 ? -11.008 -4.113 15.738 1.00 86.62 89 ARG A C 1
ATOM 685 O O . ARG A 1 89 ? -10.212 -4.766 16.393 1.00 86.62 89 ARG A O 1
ATOM 692 N N . THR A 1 90 ? -10.831 -2.820 15.463 1.00 86.12 90 THR A N 1
ATOM 693 C CA . THR A 1 90 ? -9.605 -2.076 15.833 1.00 86.12 90 THR A CA 1
ATOM 694 C C . THR A 1 90 ? -9.874 -0.835 16.684 1.00 86.12 90 THR A C 1
ATOM 696 O O . THR A 1 90 ? -9.017 0.034 16.807 1.00 86.12 90 THR A O 1
ATOM 699 N N . GLY A 1 91 ? -11.081 -0.672 17.227 1.00 78.75 91 GLY A N 1
ATOM 700 C CA . GLY A 1 91 ? -11.444 0.565 17.912 1.00 78.75 91 GLY A CA 1
ATOM 701 C C . GLY A 1 91 ? -10.721 0.777 19.243 1.00 78.75 91 GLY A C 1
ATOM 702 O O . GLY A 1 91 ? -10.696 -0.115 20.090 1.00 78.75 91 GLY A O 1
ATOM 703 N N . ILE A 1 92 ? -10.210 1.993 19.466 1.00 66.38 92 ILE A N 1
ATOM 704 C CA . ILE A 1 92 ? -9.668 2.439 20.760 1.00 66.38 92 ILE A CA 1
ATOM 705 C C . ILE A 1 92 ? -10.589 3.529 21.303 1.00 66.38 92 ILE A C 1
ATOM 707 O O . ILE A 1 92 ? -10.473 4.669 20.886 1.00 66.38 92 ILE A O 1
ATOM 711 N N . SER A 1 93 ? -11.513 3.171 22.205 1.00 57.91 93 SER A N 1
ATOM 712 C CA . SER A 1 93 ? -12.431 4.072 22.941 1.00 57.91 93 SER A CA 1
ATOM 713 C C . SER A 1 93 ? -13.184 5.138 22.103 1.00 57.91 93 SER A C 1
ATOM 715 O O . SER A 1 93 ? -12.597 6.062 21.566 1.00 57.91 93 SER A O 1
ATOM 717 N N . ASN A 1 94 ? -14.524 5.071 22.071 1.00 54.72 94 ASN A N 1
ATOM 718 C CA . ASN A 1 94 ? -15.453 5.913 21.274 1.00 54.72 94 ASN A CA 1
ATOM 719 C C . ASN A 1 94 ? -15.749 5.469 19.826 1.00 54.72 94 ASN A C 1
ATOM 721 O O . ASN A 1 94 ? -15.992 6.306 18.963 1.00 54.72 94 ASN A O 1
ATOM 725 N N . LYS A 1 95 ? -15.863 4.158 19.566 1.00 64.19 95 LYS A N 1
ATOM 726 C CA . LYS A 1 95 ? -16.425 3.607 18.307 1.00 64.19 95 LYS A CA 1
ATOM 727 C C . LYS A 1 95 ? -15.705 4.041 17.015 1.00 64.19 95 LYS A C 1
ATOM 729 O O . LYS A 1 95 ? -16.310 3.981 15.954 1.00 64.19 95 LYS A O 1
ATOM 734 N N . LEU A 1 96 ? -14.446 4.466 17.064 1.00 77.12 96 LEU A N 1
ATOM 735 C CA . LEU A 1 96 ? -13.688 4.834 15.865 1.00 77.12 96 LEU A CA 1
ATOM 736 C C . LEU A 1 96 ? -12.614 3.786 15.594 1.00 77.12 96 LEU A C 1
ATOM 738 O O . LEU A 1 96 ? -11.873 3.424 16.503 1.00 77.12 96 LEU A O 1
ATOM 742 N N . THR A 1 97 ? -12.542 3.295 14.356 1.00 85.56 97 THR A N 1
ATOM 743 C CA . THR A 1 97 ? -11.451 2.433 13.878 1.00 85.56 97 THR A CA 1
ATOM 744 C C . THR A 1 97 ? -10.121 3.148 14.071 1.00 85.56 97 THR A C 1
ATOM 746 O O . THR A 1 97 ? -9.968 4.286 13.631 1.00 85.56 97 THR A O 1
ATOM 749 N N . HIS A 1 98 ? -9.150 2.478 14.690 1.00 87.81 98 HIS A N 1
ATOM 750 C CA . HIS A 1 98 ? -7.803 3.019 14.801 1.00 87.81 98 HIS A CA 1
ATOM 751 C C . HIS A 1 98 ? -7.100 2.941 13.445 1.00 87.81 98 HIS A C 1
ATOM 753 O O . HIS A 1 98 ? -6.778 1.845 12.973 1.00 87.81 98 HIS A O 1
ATOM 759 N N . VAL A 1 99 ? -6.879 4.097 12.820 1.00 89.06 99 VAL A N 1
ATOM 760 C CA . VAL A 1 99 ? -6.199 4.226 11.529 1.00 89.06 99 VAL A CA 1
ATOM 761 C C . VAL A 1 99 ? -4.939 5.068 11.714 1.00 89.06 99 VAL A C 1
ATOM 763 O O . VAL A 1 99 ? -5.033 6.179 12.227 1.00 89.06 99 VAL A O 1
ATOM 766 N N . ARG A 1 100 ? -3.784 4.565 11.267 1.00 90.50 100 ARG A N 1
ATOM 767 C CA . ARG A 1 100 ? -2.505 5.296 11.273 1.00 90.50 100 ARG A CA 1
ATOM 768 C C . ARG A 1 100 ? -2.121 5.686 9.857 1.00 90.50 100 ARG A C 1
ATOM 770 O O . ARG A 1 100 ? -2.234 4.859 8.947 1.00 90.50 100 ARG A O 1
ATOM 777 N N . LEU A 1 101 ? -1.641 6.911 9.660 1.00 89.12 101 LEU A N 1
ATOM 778 C CA . LEU A 1 101 ? -1.171 7.366 8.352 1.00 89.12 101 LEU A CA 1
ATOM 779 C C . LEU A 1 101 ? 0.352 7.479 8.334 1.00 89.12 101 LEU A C 1
ATOM 781 O O . LEU A 1 101 ? 0.951 8.259 9.068 1.00 89.12 101 LEU A O 1
ATOM 785 N N . MET A 1 102 ? 0.969 6.725 7.438 1.00 90.25 102 MET A N 1
ATOM 786 C CA . MET A 1 102 ? 2.407 6.648 7.241 1.00 90.25 102 MET A CA 1
ATOM 787 C C . MET A 1 102 ? 2.755 7.381 5.946 1.00 90.25 102 MET A C 1
ATOM 789 O O . MET A 1 102 ? 2.314 6.990 4.861 1.00 90.25 102 MET A O 1
ATOM 793 N N . LEU A 1 103 ? 3.545 8.447 6.057 1.00 87.00 103 LEU A N 1
ATOM 794 C CA . LEU A 1 103 ? 4.074 9.187 4.911 1.00 87.00 103 LEU A CA 1
ATOM 795 C C . LEU A 1 103 ? 5.542 8.829 4.735 1.00 87.00 103 LEU A C 1
ATOM 797 O O . LEU A 1 103 ? 6.330 8.985 5.667 1.00 87.00 103 LEU A O 1
ATOM 801 N N . VAL A 1 104 ? 5.925 8.371 3.548 1.00 82.06 104 VAL A N 1
ATOM 802 C CA . VAL A 1 104 ? 7.337 8.132 3.234 1.00 82.06 104 VAL A CA 1
ATOM 803 C C . VAL A 1 104 ? 7.894 9.378 2.574 1.00 82.06 104 VAL A C 1
ATOM 805 O O . VAL A 1 104 ? 7.397 9.807 1.540 1.00 82.06 104 VAL A O 1
ATOM 808 N N . ALA A 1 105 ? 8.921 9.956 3.185 1.00 67.06 105 ALA A N 1
ATOM 809 C CA . ALA A 1 105 ? 9.619 11.104 2.637 1.00 67.06 105 ALA A CA 1
ATOM 810 C C . ALA A 1 105 ? 10.985 10.663 2.112 1.00 67.06 105 ALA A C 1
ATOM 812 O O . ALA A 1 105 ? 11.836 10.206 2.882 1.00 67.06 105 ALA A O 1
ATOM 813 N N . GLU A 1 106 ? 11.221 10.836 0.815 1.00 63.12 106 GLU A N 1
ATOM 814 C CA . GLU A 1 106 ? 12.588 10.919 0.311 1.00 63.12 106 GLU A CA 1
ATOM 815 C C . GLU A 1 106 ? 13.130 12.326 0.619 1.00 63.12 106 GLU A C 1
ATOM 817 O O . GLU A 1 106 ? 12.373 13.299 0.731 1.00 63.12 106 GLU A O 1
ATOM 822 N N . LYS A 1 107 ? 14.437 12.438 0.892 1.00 52.97 107 LYS A N 1
ATOM 823 C CA . LYS A 1 107 ? 15.055 13.728 1.235 1.00 52.97 107 LYS A CA 1
ATOM 824 C C . LYS A 1 107 ? 14.764 14.712 0.091 1.00 52.97 107 LYS A C 1
ATOM 826 O O . LYS A 1 107 ? 15.203 14.447 -1.016 1.00 52.97 107 LYS A O 1
ATOM 831 N N . GLU A 1 108 ? 14.066 15.810 0.416 1.00 51.59 108 GLU A N 1
ATOM 832 C CA . GLU A 1 108 ? 13.637 16.948 -0.438 1.00 51.59 108 GLU A CA 1
ATOM 833 C C . GLU A 1 108 ? 12.130 17.106 -0.754 1.00 51.59 108 GLU A C 1
ATOM 835 O O . GLU A 1 108 ? 11.769 18.068 -1.426 1.00 51.59 108 GLU A O 1
ATOM 840 N N . ASP A 1 109 ? 11.212 16.325 -0.169 1.00 63.62 109 ASP A N 1
ATOM 841 C CA . ASP A 1 109 ? 9.770 16.427 -0.507 1.00 63.62 109 ASP A CA 1
ATOM 842 C C . ASP A 1 109 ? 8.860 17.185 0.490 1.00 63.62 109 ASP A C 1
ATOM 844 O O . ASP A 1 109 ? 7.700 16.837 0.730 1.00 63.62 109 ASP A O 1
ATOM 848 N N . ALA A 1 110 ? 9.334 18.306 1.048 1.00 66.62 110 ALA A N 1
ATOM 849 C CA . ALA A 1 110 ? 8.509 19.161 1.922 1.00 66.62 110 ALA A CA 1
ATOM 850 C C . ALA A 1 110 ? 7.211 19.643 1.236 1.00 66.62 110 ALA A C 1
ATOM 852 O O . ALA A 1 110 ? 6.170 19.793 1.880 1.00 66.62 110 ALA A O 1
ATOM 853 N N . LYS A 1 111 ? 7.258 19.854 -0.087 1.00 70.44 111 LYS A N 1
ATOM 854 C CA . LYS A 1 111 ? 6.101 20.265 -0.892 1.00 70.44 111 LYS A CA 1
ATOM 855 C C . LYS A 1 111 ? 5.057 19.153 -1.000 1.00 70.44 111 LYS A C 1
ATOM 857 O O . LYS A 1 111 ? 3.871 19.434 -0.863 1.00 70.44 111 LYS A O 1
ATOM 862 N N . GLN A 1 112 ? 5.482 17.908 -1.210 1.00 69.75 112 GLN A N 1
ATOM 863 C CA . GLN A 1 112 ? 4.574 16.768 -1.323 1.00 69.75 112 GLN A CA 1
ATOM 864 C C . GLN A 1 112 ? 3.864 16.493 0.006 1.00 69.75 112 GLN A C 1
ATOM 866 O O . GLN A 1 112 ? 2.642 16.350 0.036 1.00 69.75 112 GLN A O 1
ATOM 871 N N . ILE A 1 113 ? 4.607 16.533 1.118 1.00 72.50 113 ILE A N 1
ATOM 872 C CA . ILE A 1 113 ? 4.036 16.419 2.467 1.00 72.50 113 ILE A CA 1
ATOM 873 C C . ILE A 1 113 ? 3.019 17.538 2.717 1.00 72.50 113 ILE A C 1
ATOM 875 O O . ILE A 1 113 ? 1.938 17.275 3.245 1.00 72.50 113 ILE A O 1
ATOM 879 N N . ALA A 1 114 ? 3.314 18.778 2.310 1.00 76.00 114 ALA A N 1
ATOM 880 C CA . ALA A 1 114 ? 2.383 19.898 2.449 1.00 76.00 114 ALA A CA 1
ATOM 881 C C . ALA A 1 114 ? 1.098 19.707 1.620 1.00 76.00 114 ALA A C 1
ATOM 883 O O . ALA A 1 114 ? 0.004 19.996 2.117 1.00 76.00 114 ALA A O 1
ATOM 884 N N . THR A 1 115 ? 1.205 19.184 0.393 1.00 75.69 115 THR A N 1
ATOM 885 C CA . THR A 1 115 ? 0.050 18.845 -0.456 1.00 75.69 115 THR A CA 1
ATOM 886 C C . THR A 1 115 ? -0.814 17.768 0.194 1.00 75.69 115 THR A C 1
ATOM 888 O O . THR A 1 115 ? -2.006 17.994 0.400 1.00 75.69 115 THR A O 1
ATOM 891 N N . ILE A 1 116 ? -0.213 16.646 0.601 1.00 73.88 116 ILE A N 1
ATOM 892 C CA . ILE A 1 116 ? -0.914 15.544 1.274 1.00 73.88 116 ILE A CA 1
ATOM 893 C C . ILE A 1 116 ? -1.589 16.046 2.555 1.00 73.88 116 ILE A C 1
ATOM 895 O O . ILE A 1 116 ? -2.780 15.826 2.763 1.00 73.88 116 ILE A O 1
ATOM 899 N N . THR A 1 117 ? -0.873 16.814 3.377 1.00 75.50 117 THR A N 1
ATOM 900 C CA . THR A 1 117 ? -1.418 17.401 4.612 1.00 75.50 117 THR A CA 1
ATOM 901 C C . THR A 1 117 ? -2.613 18.317 4.331 1.00 75.50 117 THR A C 1
ATOM 903 O O . THR A 1 117 ? -3.593 18.314 5.077 1.00 75.50 117 THR A O 1
ATOM 906 N N . SER A 1 118 ? -2.567 19.091 3.244 1.00 77.31 118 SER A N 1
ATOM 907 C CA . SER A 1 118 ? -3.680 19.954 2.831 1.00 77.31 118 SER A CA 1
ATOM 908 C C . SER A 1 118 ? -4.886 19.137 2.368 1.00 77.31 118 SER A C 1
ATOM 910 O O . SER A 1 118 ? -6.010 19.443 2.761 1.00 77.31 118 SER A O 1
ATOM 912 N N . MET A 1 119 ? -4.665 18.059 1.610 1.00 74.12 119 MET A N 1
ATOM 913 C CA . MET A 1 119 ? -5.724 17.128 1.209 1.00 74.12 119 MET A CA 1
ATOM 914 C C . MET A 1 119 ? -6.397 16.479 2.414 1.00 74.12 119 MET A C 1
ATOM 916 O O . MET A 1 119 ? -7.621 16.510 2.522 1.00 74.12 119 MET A O 1
ATOM 920 N N . LEU A 1 120 ? -5.614 15.967 3.362 1.00 75.75 120 LEU A N 1
ATOM 921 C CA . LEU A 1 120 ? -6.121 15.344 4.586 1.00 75.75 120 LEU A CA 1
ATOM 922 C C . LEU A 1 120 ? -7.043 16.291 5.371 1.00 75.75 120 LEU A C 1
ATOM 924 O O . LEU A 1 120 ? -8.137 15.892 5.775 1.00 75.75 120 LEU A O 1
ATOM 928 N N . LYS A 1 121 ? -6.659 17.568 5.511 1.00 76.62 121 LYS A N 1
ATOM 929 C CA . LYS A 1 121 ? -7.515 18.592 6.135 1.00 76.62 121 LYS A CA 1
ATOM 930 C C . LYS A 1 121 ? -8.847 18.766 5.402 1.00 76.62 121 LYS A C 1
ATOM 932 O O . LYS A 1 121 ? -9.877 18.923 6.056 1.00 76.62 121 LYS A O 1
ATOM 937 N N . MET A 1 122 ? -8.850 18.713 4.068 1.00 73.19 122 MET A N 1
ATOM 938 C CA . MET A 1 122 ? -10.079 18.825 3.272 1.00 73.19 122 MET A CA 1
ATOM 939 C C . MET A 1 122 ? -11.008 17.617 3.448 1.00 73.19 122 MET A C 1
ATOM 941 O O . MET A 1 122 ? -12.224 17.793 3.487 1.00 73.19 122 MET A O 1
ATOM 945 N N . PHE A 1 123 ? -10.460 16.412 3.631 1.00 69.12 123 PHE A N 1
ATOM 946 C CA . PHE A 1 123 ? -11.252 15.204 3.891 1.00 69.12 123 PHE A CA 1
ATOM 947 C C . PHE A 1 123 ? -11.898 15.166 5.288 1.00 69.12 123 PHE A C 1
ATOM 949 O O . PHE A 1 123 ? -12.713 14.283 5.546 1.00 69.12 123 PHE A O 1
ATOM 956 N N . ARG A 1 124 ? -11.568 16.108 6.192 1.00 74.12 124 ARG A N 1
ATOM 957 C CA . ARG A 1 124 ? -12.079 16.163 7.580 1.00 74.12 124 ARG A CA 1
ATOM 958 C C . ARG A 1 124 ? -11.918 14.831 8.325 1.00 74.12 124 ARG A C 1
ATOM 960 O O . ARG A 1 124 ? -12.798 14.412 9.075 1.00 74.12 124 ARG A O 1
ATOM 967 N N . ILE A 1 125 ? -10.796 14.155 8.089 1.00 71.44 125 ILE A N 1
ATOM 968 C CA . ILE A 1 125 ? -10.519 12.839 8.658 1.00 71.44 125 ILE A CA 1
ATOM 969 C C . ILE A 1 125 ? -10.272 12.983 10.175 1.00 71.44 125 ILE A C 1
ATOM 971 O O . ILE A 1 125 ? -9.353 13.691 10.573 1.00 71.44 125 ILE A O 1
ATOM 975 N N . PRO A 1 126 ? -11.057 12.340 11.055 1.00 65.81 126 PRO A N 1
ATOM 976 C CA . PRO A 1 126 ? -10.970 12.592 12.495 1.00 65.81 126 PRO A CA 1
ATOM 977 C C . PRO A 1 126 ? -9.734 11.981 13.182 1.00 65.81 126 PRO A C 1
ATOM 979 O O . PRO A 1 126 ? -9.479 12.304 14.333 1.00 65.81 126 PRO A O 1
ATOM 982 N N . TRP A 1 127 ? -8.957 11.130 12.501 1.00 67.25 127 TRP A N 1
ATOM 983 C CA . TRP A 1 127 ? -7.713 10.518 13.009 1.00 67.25 127 TRP A CA 1
ATOM 984 C C . TRP A 1 127 ? -6.441 11.145 12.409 1.00 67.25 127 TRP A C 1
ATOM 986 O O . TRP A 1 127 ? -5.407 10.495 12.291 1.00 67.25 127 TRP A O 1
ATOM 996 N N . LEU A 1 128 ? -6.505 12.418 12.011 1.00 64.50 128 LEU A N 1
ATOM 997 C CA . LEU A 1 128 ? -5.373 13.149 11.422 1.00 64.50 128 LEU A CA 1
ATOM 998 C C . LEU A 1 128 ? -4.198 13.391 12.384 1.00 64.50 128 LEU A C 1
ATOM 1000 O O . LEU A 1 128 ? -3.147 13.841 11.937 1.00 64.50 128 LEU A O 1
ATOM 1004 N N . ASP A 1 129 ? -4.377 13.120 13.675 1.00 65.31 129 ASP A N 1
ATOM 1005 C CA . ASP A 1 129 ? -3.368 13.392 14.699 1.00 65.31 129 ASP A CA 1
ATOM 1006 C C . ASP A 1 129 ? -2.271 12.309 14.770 1.00 65.31 129 ASP A C 1
ATOM 1008 O O . ASP A 1 129 ? -1.230 12.547 15.380 1.00 65.31 129 ASP A O 1
ATOM 1012 N N . ASP A 1 130 ? -2.455 11.153 14.112 1.00 72.38 130 ASP A N 1
ATOM 1013 C CA . ASP A 1 130 ? -1.481 10.045 14.075 1.00 72.38 130 ASP A CA 1
ATOM 1014 C C . ASP A 1 130 ? -0.838 9.886 12.683 1.00 72.38 130 ASP A C 1
ATOM 1016 O O . ASP A 1 130 ? -0.963 8.863 11.997 1.00 72.38 130 ASP A O 1
ATOM 1020 N N . ILE A 1 131 ? -0.191 10.966 12.226 1.00 81.88 131 ILE A N 1
ATOM 1021 C CA . ILE A 1 131 ? 0.646 10.962 11.021 1.00 81.88 131 ILE A CA 1
ATOM 1022 C C . ILE A 1 131 ? 2.090 10.692 11.428 1.00 81.88 131 ILE A C 1
ATOM 1024 O O . ILE A 1 131 ? 2.716 11.495 12.123 1.00 81.88 131 ILE A O 1
ATOM 1028 N N . LYS A 1 132 ? 2.658 9.604 10.913 1.00 86.44 132 LYS A N 1
ATOM 1029 C CA . LYS A 1 132 ? 4.064 9.257 11.106 1.00 86.44 132 LYS A CA 1
ATOM 1030 C C . LYS A 1 132 ? 4.843 9.407 9.806 1.00 86.44 132 LYS A C 1
ATOM 1032 O O . LYS A 1 132 ? 4.557 8.764 8.797 1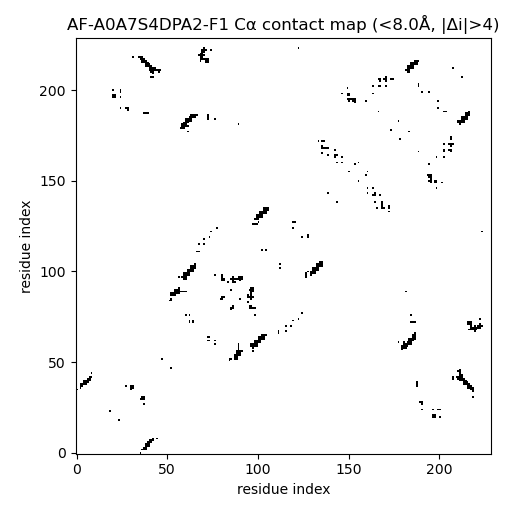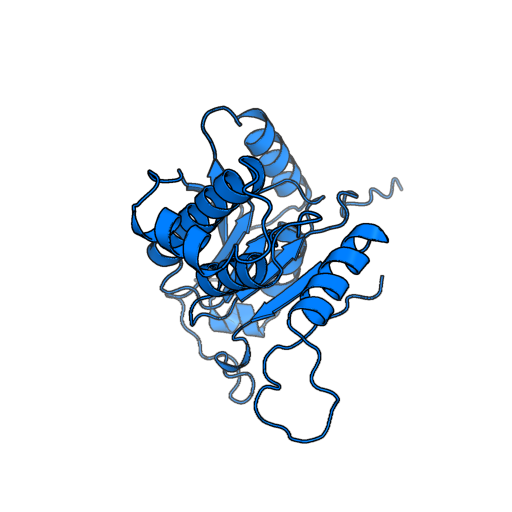.00 86.44 132 LYS A O 1
ATOM 1037 N N . GLN A 1 133 ? 5.877 10.241 9.849 1.00 85.00 133 GLN A N 1
ATOM 1038 C CA . GLN A 1 133 ? 6.839 10.362 8.761 1.00 85.00 133 GLN A CA 1
ATOM 1039 C C . GLN A 1 133 ? 7.888 9.250 8.860 1.00 85.00 133 GLN A C 1
ATOM 1041 O O . GLN A 1 133 ? 8.463 9.004 9.921 1.00 85.00 133 GLN A O 1
ATOM 1046 N N . CYS A 1 134 ? 8.133 8.590 7.737 1.00 86.06 134 CYS A N 1
ATOM 1047 C CA . CYS A 1 134 ? 9.034 7.460 7.596 1.00 86.06 134 CYS A CA 1
ATOM 1048 C C . CYS A 1 134 ? 10.150 7.798 6.606 1.00 86.06 134 CYS A C 1
ATOM 1050 O O . CYS A 1 134 ? 9.904 8.408 5.564 1.00 86.06 134 CYS A O 1
ATOM 1052 N N . THR A 1 135 ? 11.369 7.360 6.915 1.00 84.81 135 THR A N 1
ATOM 1053 C CA . THR A 1 135 ? 12.547 7.553 6.060 1.00 84.81 135 THR A CA 1
ATOM 1054 C C . THR A 1 135 ? 12.986 6.209 5.506 1.00 84.81 135 THR A C 1
ATOM 1056 O O . THR A 1 135 ? 13.077 5.233 6.250 1.00 84.81 135 THR A O 1
ATOM 1059 N N . LEU A 1 136 ? 13.284 6.153 4.209 1.00 86.31 136 LEU A N 1
ATOM 1060 C CA . LEU A 1 136 ? 13.801 4.939 3.586 1.00 86.31 136 LEU A CA 1
ATOM 1061 C C . LEU A 1 136 ? 15.256 4.680 3.995 1.00 86.31 136 LEU A C 1
ATOM 1063 O O . LEU A 1 136 ? 16.072 5.599 4.067 1.00 86.31 136 LEU A O 1
ATOM 1067 N N . GLY A 1 137 ? 15.565 3.410 4.258 1.00 83.38 137 GLY A N 1
ATOM 1068 C CA . GLY A 1 137 ? 16.914 2.950 4.579 1.00 83.38 137 GLY A CA 1
ATOM 1069 C C . GLY A 1 137 ? 17.838 2.854 3.361 1.00 83.38 137 GLY A C 1
ATOM 1070 O O . GLY A 1 137 ? 17.486 3.199 2.230 1.00 83.38 137 GLY A O 1
ATOM 1071 N N . GLU A 1 138 ? 19.048 2.355 3.598 1.00 86.19 138 GLU A N 1
ATOM 1072 C CA . GLU A 1 138 ? 20.051 2.138 2.554 1.00 86.19 138 GLU A CA 1
ATOM 1073 C C . GLU A 1 138 ? 19.742 0.900 1.697 1.00 86.19 138 GLU A C 1
ATOM 1075 O O . GLU A 1 138 ? 18.974 0.018 2.083 1.00 86.19 138 GLU A O 1
ATOM 1080 N N . THR A 1 139 ? 20.321 0.847 0.495 1.00 85.06 139 THR A N 1
ATOM 1081 C CA . THR A 1 139 ? 20.185 -0.308 -0.404 1.00 85.06 139 THR A CA 1
ATOM 1082 C C . THR A 1 139 ? 21.003 -1.480 0.141 1.00 85.06 139 THR A C 1
ATOM 1084 O O . THR A 1 139 ? 22.187 -1.324 0.434 1.00 85.06 139 THR A O 1
ATOM 1087 N N . THR A 1 140 ? 20.396 -2.665 0.241 1.00 86.69 140 THR A N 1
ATOM 1088 C CA . THR A 1 140 ? 21.080 -3.882 0.706 1.00 86.69 140 THR A CA 1
ATOM 1089 C C . THR A 1 140 ? 21.482 -4.796 -0.457 1.00 86.69 140 THR A C 1
ATOM 1091 O O . THR A 1 140 ? 20.953 -4.701 -1.566 1.00 86.69 140 THR A O 1
ATOM 1094 N N . GLY A 1 141 ? 22.413 -5.725 -0.205 1.00 83.31 141 GLY A N 1
ATOM 1095 C CA . GLY A 1 141 ? 22.812 -6.740 -1.190 1.00 83.31 141 GLY A CA 1
ATOM 1096 C C . GLY A 1 141 ? 21.655 -7.642 -1.638 1.00 83.31 141 GLY A C 1
ATOM 1097 O O . GLY A 1 141 ? 21.564 -7.977 -2.816 1.00 83.31 141 GLY A O 1
ATOM 1098 N N . GLU A 1 142 ? 20.729 -7.954 -0.728 1.00 85.81 142 GLU A N 1
ATOM 1099 C CA . GLU A 1 142 ? 19.520 -8.739 -1.007 1.00 85.81 142 GLU A CA 1
ATOM 1100 C C . GLU A 1 142 ? 18.611 -8.045 -2.032 1.00 85.81 142 GLU A C 1
ATOM 1102 O O . GLU A 1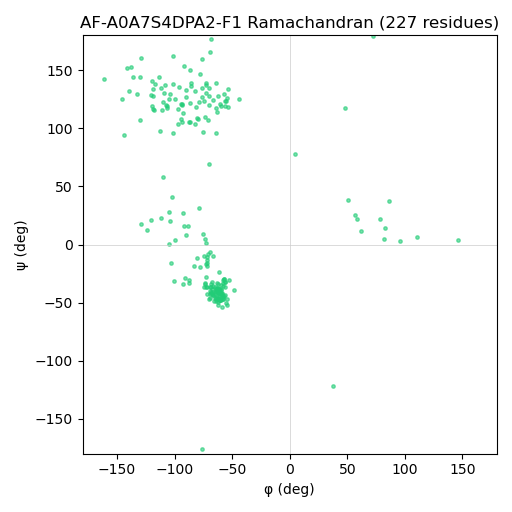 142 ? 18.080 -8.688 -2.936 1.00 85.81 142 GLU A O 1
ATOM 1107 N N . MET A 1 143 ? 18.491 -6.715 -1.961 1.00 86.00 143 MET A N 1
ATOM 1108 C CA . MET A 1 143 ? 17.697 -5.946 -2.925 1.00 86.00 143 MET A CA 1
ATOM 1109 C C . MET A 1 143 ? 18.272 -6.036 -4.342 1.00 86.00 143 MET A C 1
ATOM 1111 O O . MET A 1 143 ? 17.527 -6.154 -5.318 1.00 86.00 143 MET A O 1
ATOM 1115 N N . LEU A 1 144 ? 19.602 -6.023 -4.457 1.00 83.62 144 LEU A N 1
ATOM 1116 C CA . LEU A 1 144 ? 20.307 -6.185 -5.730 1.00 83.62 144 LEU A CA 1
ATOM 1117 C C . LEU A 1 144 ? 20.175 -7.614 -6.275 1.00 83.62 144 LEU A C 1
ATOM 1119 O O . LEU A 1 144 ? 20.069 -7.809 -7.486 1.00 83.62 144 LEU A O 1
ATOM 1123 N N . GLU A 1 145 ? 20.185 -8.620 -5.402 1.00 86.12 145 GLU A N 1
ATOM 1124 C CA . GLU A 1 145 ? 19.990 -10.022 -5.780 1.00 86.12 145 GLU A CA 1
ATOM 1125 C C . GLU A 1 145 ? 18.553 -10.307 -6.233 1.00 86.12 145 GLU A C 1
ATOM 1127 O O . GLU A 1 145 ? 18.350 -10.978 -7.250 1.00 86.12 145 GLU A O 1
ATOM 1132 N N . ASN A 1 146 ? 17.561 -9.727 -5.552 1.00 88.31 146 ASN A N 1
ATOM 1133 C CA . ASN A 1 146 ? 16.162 -9.774 -5.971 1.00 88.31 146 ASN A CA 1
ATOM 1134 C C . ASN A 1 146 ? 16.009 -9.247 -7.405 1.00 88.31 146 ASN A C 1
ATOM 1136 O O . ASN A 1 146 ? 15.481 -9.956 -8.265 1.00 88.31 146 ASN A O 1
ATOM 1140 N N . TYR A 1 147 ? 16.576 -8.068 -7.695 1.00 83.50 147 TYR A N 1
ATOM 1141 C CA . TYR A 1 147 ? 16.554 -7.505 -9.044 1.00 83.50 147 TYR A CA 1
ATOM 1142 C C . TYR A 1 147 ? 17.126 -8.489 -10.067 1.00 83.50 147 TYR A C 1
ATOM 1144 O O . TYR A 1 147 ? 16.453 -8.820 -11.040 1.00 83.50 147 TYR A O 1
ATOM 1152 N N . LYS A 1 148 ? 18.327 -9.035 -9.832 1.00 84.50 148 LYS A N 1
ATOM 1153 C CA . LYS A 1 148 ? 18.967 -10.008 -10.742 1.00 84.50 148 LYS A CA 1
ATOM 1154 C C . LYS A 1 148 ? 18.123 -11.264 -10.975 1.00 84.50 148 LYS A C 1
ATOM 1156 O O . LYS A 1 148 ? 18.168 -11.833 -12.061 1.00 84.50 148 LYS A O 1
ATOM 1161 N N . T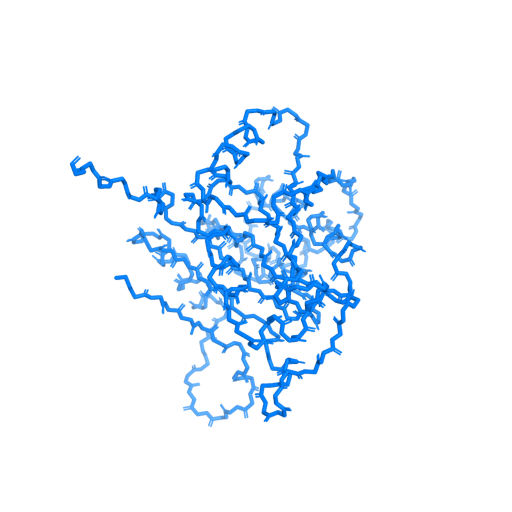HR A 1 149 ? 17.366 -11.692 -9.970 1.00 86.69 149 THR A N 1
ATOM 1162 C CA . THR A 1 149 ? 16.539 -12.904 -10.031 1.00 86.69 149 THR A CA 1
ATOM 1163 C C . THR A 1 149 ? 15.319 -12.724 -10.933 1.00 86.69 149 THR A C 1
ATOM 1165 O O . THR A 1 149 ? 14.989 -13.622 -11.715 1.00 86.69 149 THR A O 1
ATOM 1168 N N . TYR A 1 150 ? 14.652 -11.570 -10.836 1.00 84.19 150 TYR A N 1
ATOM 1169 C CA . TYR A 1 150 ? 13.357 -11.339 -11.481 1.00 84.19 150 TYR A CA 1
ATOM 1170 C C . TYR A 1 150 ? 13.423 -10.487 -12.758 1.00 84.19 150 TYR A C 1
ATOM 1172 O O . TYR A 1 150 ? 12.505 -10.555 -13.567 1.00 84.19 150 TYR A O 1
ATOM 1180 N N . SER A 1 151 ? 14.520 -9.766 -13.006 1.00 82.50 151 SER A N 1
ATOM 1181 C CA . SER A 1 151 ? 14.727 -8.899 -14.185 1.00 82.50 151 SER A CA 1
ATOM 1182 C C . SER A 1 151 ? 15.114 -9.647 -15.476 1.00 82.50 151 SER A C 1
ATOM 1184 O O . SER A 1 151 ? 15.841 -9.125 -16.322 1.00 82.50 151 SER A O 1
ATOM 1186 N N . LYS A 1 152 ? 14.650 -10.891 -15.666 1.00 75.12 152 LYS A N 1
ATOM 1187 C CA . LYS A 1 152 ? 15.137 -11.807 -16.726 1.00 75.12 152 LYS A CA 1
ATOM 1188 C C . LYS A 1 152 ? 14.992 -11.249 -18.144 1.00 75.12 152 LYS A C 1
ATOM 1190 O O . LYS A 1 152 ? 15.778 -11.610 -19.020 1.00 75.12 152 LYS A O 1
ATOM 1195 N N . ARG A 1 153 ? 13.983 -10.410 -18.386 1.00 66.94 153 ARG A N 1
ATOM 1196 C CA . ARG A 1 153 ? 13.713 -9.770 -19.686 1.00 66.94 153 ARG A CA 1
ATOM 1197 C C . ARG A 1 153 ? 14.104 -8.296 -19.733 1.00 66.94 153 ARG A C 1
ATOM 1199 O O . ARG A 1 153 ? 13.945 -7.660 -20.779 1.00 66.94 153 ARG A O 1
ATOM 1206 N N . ASP A 1 154 ? 14.631 -7.753 -18.642 1.00 64.31 154 ASP A N 1
ATOM 1207 C CA . ASP A 1 154 ? 14.997 -6.349 -18.591 1.00 64.31 154 ASP A CA 1
ATOM 1208 C C . ASP A 1 154 ? 16.274 -6.137 -19.402 1.00 64.31 154 ASP A C 1
ATOM 1210 O O . ASP A 1 154 ? 17.331 -6.709 -19.133 1.00 64.31 154 ASP A O 1
ATOM 1214 N N . LYS A 1 155 ? 16.211 -5.243 -20.392 1.00 61.94 155 LYS A N 1
ATOM 1215 C CA . LYS A 1 155 ? 17.416 -4.632 -20.968 1.00 61.94 155 LYS A CA 1
ATOM 1216 C C . LYS A 1 155 ? 18.007 -3.682 -19.921 1.00 61.94 155 LYS A C 1
ATOM 1218 O O . LYS A 1 155 ? 17.850 -2.480 -20.088 1.00 61.94 155 LYS A O 1
ATOM 1223 N N . VAL A 1 156 ? 18.551 -4.222 -18.822 1.00 56.78 156 VAL A N 1
ATOM 1224 C CA . VAL A 1 156 ? 19.132 -3.560 -17.631 1.00 56.78 156 VAL A CA 1
ATOM 1225 C C . VAL A 1 156 ? 18.972 -2.035 -17.662 1.00 56.78 156 VAL A C 1
ATOM 1227 O O . VAL A 1 156 ? 19.891 -1.298 -18.021 1.00 56.78 156 VAL A O 1
ATOM 1230 N N . LYS A 1 157 ? 17.764 -1.551 -17.346 1.00 72.06 157 LYS A N 1
ATOM 1231 C CA . LYS A 1 157 ? 17.486 -0.115 -17.282 1.00 72.06 157 LYS A CA 1
ATOM 1232 C C . LYS A 1 157 ? 17.773 0.352 -15.867 1.00 72.06 157 LYS A C 1
ATOM 1234 O O . LYS A 1 157 ? 17.201 -0.185 -14.923 1.00 72.06 157 LYS A O 1
ATOM 1239 N N . LYS A 1 158 ? 18.595 1.393 -15.734 1.00 82.69 158 LYS A N 1
ATOM 1240 C CA . LYS A 1 158 ? 18.874 2.049 -14.448 1.00 82.69 158 LYS A CA 1
ATOM 1241 C C . LYS A 1 158 ? 17.583 2.373 -13.676 1.00 82.69 158 LYS A C 1
ATOM 1243 O O . LYS A 1 158 ? 17.509 2.123 -12.483 1.00 82.69 158 LYS A O 1
ATOM 1248 N N . GLU A 1 159 ? 16.542 2.807 -14.388 1.00 82.50 159 GLU A N 1
ATOM 1249 C CA . GLU A 1 159 ? 15.221 3.098 -13.818 1.00 82.50 159 GLU A CA 1
ATOM 1250 C C . GLU A 1 159 ? 14.557 1.874 -13.154 1.00 82.50 159 GLU A C 1
ATOM 1252 O O . GLU A 1 159 ? 13.969 1.997 -12.084 1.00 82.50 159 GLU A O 1
ATOM 1257 N N . ALA A 1 160 ? 14.642 0.684 -13.761 1.00 85.12 160 ALA A N 1
ATOM 1258 C CA . ALA A 1 160 ? 14.033 -0.525 -13.201 1.00 85.12 160 ALA A CA 1
ATOM 1259 C C . ALA A 1 160 ? 14.736 -0.949 -11.904 1.00 85.12 160 ALA A C 1
ATOM 1261 O O . ALA A 1 160 ? 14.080 -1.344 -10.940 1.00 85.12 160 ALA A O 1
ATOM 1262 N N . GLN A 1 161 ? 16.062 -0.793 -11.867 1.00 87.44 161 GLN A N 1
ATOM 1263 C CA . GLN A 1 161 ? 16.853 -1.021 -10.666 1.00 87.44 161 GLN A CA 1
ATOM 1264 C C . GLN A 1 161 ? 16.510 -0.006 -9.565 1.00 87.44 161 GLN A C 1
ATOM 1266 O O . GLN A 1 161 ? 16.233 -0.414 -8.441 1.00 87.44 161 GLN A O 1
ATOM 1271 N N . GLU A 1 162 ? 16.459 1.292 -9.880 1.00 88.44 162 GLU A N 1
ATOM 1272 C CA . GLU A 1 162 ? 16.095 2.347 -8.920 1.00 88.44 162 GLU A CA 1
ATOM 1273 C C . GLU A 1 162 ? 14.692 2.111 -8.328 1.00 88.44 162 GLU A C 1
ATOM 1275 O O . GLU A 1 162 ? 14.506 2.205 -7.114 1.00 88.44 162 GLU A O 1
ATOM 1280 N N . LYS A 1 163 ? 13.713 1.709 -9.153 1.00 89.31 163 LYS A N 1
ATOM 1281 C CA . LYS A 1 163 ? 12.366 1.350 -8.670 1.00 89.31 163 LYS A CA 1
ATOM 1282 C C . LYS A 1 163 ? 12.363 0.104 -7.803 1.00 89.31 163 LYS A C 1
ATOM 1284 O O . LYS A 1 163 ? 11.658 0.080 -6.798 1.00 89.31 163 LYS A O 1
ATOM 1289 N N . ASN A 1 164 ? 13.138 -0.910 -8.172 1.00 91.50 164 ASN A N 1
ATOM 1290 C CA . ASN A 1 164 ? 13.274 -2.099 -7.349 1.00 91.50 164 ASN A CA 1
ATOM 1291 C C . ASN A 1 164 ? 13.843 -1.752 -5.967 1.00 91.50 164 ASN A C 1
ATOM 1293 O O . ASN A 1 164 ? 13.273 -2.140 -4.952 1.00 91.50 164 ASN A O 1
ATOM 1297 N N . GLU A 1 165 ? 14.920 -0.967 -5.914 1.00 91.94 165 GLU A N 1
ATOM 1298 C CA . GLU A 1 165 ? 15.504 -0.512 -4.650 1.00 91.94 165 GLU A CA 1
ATOM 1299 C C . GLU A 1 165 ? 14.495 0.286 -3.813 1.00 91.94 165 GLU A C 1
ATOM 1301 O O . GLU A 1 165 ? 14.357 0.030 -2.618 1.00 91.94 165 GLU A O 1
ATOM 1306 N N . HIS A 1 166 ? 13.752 1.207 -4.432 1.00 91.69 166 HIS A N 1
ATOM 1307 C CA . HIS A 1 166 ? 12.707 1.977 -3.755 1.00 91.69 166 HIS A CA 1
ATOM 1308 C C . HIS A 1 166 ? 11.629 1.068 -3.141 1.00 91.69 166 HIS A C 1
ATOM 1310 O O . HIS A 1 166 ? 11.377 1.137 -1.937 1.00 91.69 166 HIS A O 1
ATOM 1316 N N . TRP A 1 167 ? 11.023 0.171 -3.926 1.00 94.12 167 TRP A N 1
ATOM 1317 C CA . TRP A 1 167 ? 9.924 -0.674 -3.446 1.00 94.12 167 TRP A CA 1
ATOM 1318 C C . TRP A 1 167 ? 10.354 -1.692 -2.394 1.00 94.12 167 TRP A C 1
ATOM 1320 O O . TRP A 1 167 ? 9.586 -1.965 -1.472 1.00 94.12 167 TRP A O 1
ATOM 1330 N N . LEU A 1 168 ? 11.584 -2.202 -2.463 1.00 95.00 168 LEU A N 1
ATOM 1331 C CA . LEU A 1 168 ? 12.105 -3.096 -1.430 1.00 95.00 168 LEU A CA 1
ATOM 1332 C C . LEU A 1 168 ? 12.443 -2.351 -0.130 1.00 95.00 168 LEU A C 1
ATOM 1334 O O . LEU A 1 168 ? 12.220 -2.887 0.956 1.00 95.00 168 LEU A O 1
ATOM 1338 N N . LYS A 1 169 ? 12.903 -1.095 -0.202 1.00 94.06 169 LYS A N 1
ATOM 1339 C CA . LYS A 1 169 ? 13.053 -0.240 0.991 1.00 94.06 169 LYS A CA 1
ATOM 1340 C C . LYS A 1 169 ? 11.705 0.068 1.633 1.00 94.06 169 LYS A C 1
ATOM 1342 O O . LYS A 1 169 ? 11.581 -0.016 2.854 1.00 94.06 169 LYS A O 1
ATOM 1347 N N . VAL A 1 170 ? 10.693 0.378 0.820 1.00 94.38 170 VAL A N 1
ATOM 1348 C CA . VAL A 1 170 ? 9.312 0.574 1.284 1.00 94.38 170 VAL A CA 1
ATOM 1349 C C . VAL A 1 170 ? 8.788 -0.704 1.949 1.00 94.38 170 VAL A C 1
ATOM 1351 O O . VAL A 1 170 ? 8.288 -0.650 3.069 1.00 94.38 170 VAL A O 1
ATOM 1354 N N . ALA A 1 171 ? 8.966 -1.869 1.324 1.00 95.25 171 ALA A N 1
ATOM 1355 C CA . ALA A 1 171 ? 8.578 -3.152 1.908 1.00 95.25 171 ALA A CA 1
ATOM 1356 C C . ALA A 1 171 ? 9.254 -3.405 3.268 1.00 95.25 171 ALA A C 1
ATOM 1358 O O . ALA A 1 171 ? 8.585 -3.776 4.232 1.00 95.25 171 ALA A O 1
ATOM 1359 N N . SER A 1 172 ? 10.557 -3.125 3.380 1.00 94.06 172 SER A N 1
ATOM 1360 C CA . SER A 1 172 ? 11.313 -3.268 4.631 1.00 94.06 172 SER A CA 1
ATOM 1361 C C . SER A 1 172 ? 10.733 -2.427 5.770 1.00 94.06 172 SER A C 1
ATOM 1363 O O . SER A 1 172 ? 10.576 -2.925 6.886 1.00 94.06 172 SER A O 1
ATOM 1365 N N . ILE A 1 173 ? 10.419 -1.153 5.522 1.00 93.94 173 ILE A N 1
ATOM 1366 C CA . ILE A 1 173 ? 9.890 -0.282 6.579 1.00 93.94 173 ILE A CA 1
ATOM 1367 C C . ILE A 1 173 ? 8.440 -0.634 6.930 1.00 93.94 173 ILE A C 1
ATOM 1369 O O . ILE A 1 173 ? 8.085 -0.656 8.107 1.00 93.94 173 ILE A O 1
ATOM 1373 N N . ILE A 1 174 ? 7.628 -1.026 5.943 1.00 95.31 174 ILE A N 1
ATOM 1374 C CA . ILE A 1 174 ? 6.267 -1.538 6.158 1.00 95.31 174 ILE A CA 1
ATOM 1375 C C . ILE A 1 174 ? 6.289 -2.796 7.033 1.00 95.31 174 ILE A C 1
ATOM 1377 O O . ILE A 1 174 ? 5.451 -2.966 7.923 1.00 95.31 174 ILE A O 1
ATOM 1381 N N . LYS A 1 175 ? 7.242 -3.700 6.796 1.00 94.44 175 LYS A N 1
ATOM 1382 C CA . LYS A 1 175 ? 7.428 -4.900 7.615 1.00 94.44 175 LYS A CA 1
ATOM 1383 C C . LYS A 1 175 ? 7.721 -4.544 9.070 1.00 94.44 175 LYS A C 1
ATOM 1385 O O . LYS A 1 175 ? 7.150 -5.150 9.970 1.00 94.44 175 LYS A O 1
ATOM 1390 N N . GLN A 1 176 ? 8.586 -3.560 9.298 1.00 93.25 176 GLN A N 1
ATOM 1391 C CA . GLN A 1 176 ? 8.972 -3.131 10.640 1.00 93.25 176 GLN A CA 1
ATOM 1392 C C . GLN A 1 176 ? 7.824 -2.435 11.386 1.00 93.25 176 GLN A C 1
ATOM 1394 O O . GLN A 1 176 ? 7.573 -2.731 12.554 1.00 93.25 176 GLN A O 1
ATOM 1399 N N . GLU A 1 177 ? 7.137 -1.512 10.721 1.00 93.94 177 GLU A N 1
ATOM 1400 C CA . GLU A 1 177 ? 6.203 -0.573 11.353 1.00 93.94 177 GLU A CA 1
ATOM 1401 C C . GLU A 1 177 ? 4.753 -1.077 11.407 1.00 93.94 177 GLU A C 1
ATOM 1403 O O . GLU A 1 177 ? 4.002 -0.739 12.328 1.00 93.94 177 GLU A O 1
ATOM 1408 N N . SER A 1 178 ? 4.361 -1.921 10.450 1.00 95.19 178 SER A N 1
ATOM 1409 C CA . SER A 1 178 ? 2.995 -2.443 10.306 1.00 95.19 178 SER A CA 1
ATOM 1410 C C . SER A 1 178 ? 2.894 -3.944 10.591 1.00 95.19 178 SER A C 1
ATOM 1412 O O . SER A 1 178 ? 1.975 -4.605 10.102 1.00 95.19 178 SER A O 1
ATOM 1414 N N . LYS A 1 179 ? 3.833 -4.528 11.348 1.00 92.06 179 LYS A N 1
ATOM 1415 C CA . LYS A 1 179 ? 3.836 -5.973 11.664 1.00 92.06 179 LYS A CA 1
ATOM 1416 C C . LYS A 1 179 ? 2.543 -6.456 12.341 1.00 92.06 179 LYS A C 1
ATOM 1418 O O . LYS A 1 179 ? 2.061 -7.536 12.021 1.00 92.06 179 LYS A O 1
ATOM 1423 N N . ASP A 1 180 ? 1.960 -5.628 13.207 1.00 91.50 180 ASP A N 1
ATOM 1424 C CA . ASP A 1 180 ? 0.778 -5.969 14.010 1.00 91.50 180 ASP A CA 1
ATOM 1425 C C . ASP A 1 180 ? -0.528 -5.412 13.408 1.00 91.50 180 ASP A C 1
ATOM 1427 O O . ASP A 1 180 ? -1.607 -5.570 13.981 1.00 91.50 180 ASP A O 1
ATOM 1431 N N . ALA A 1 181 ? -0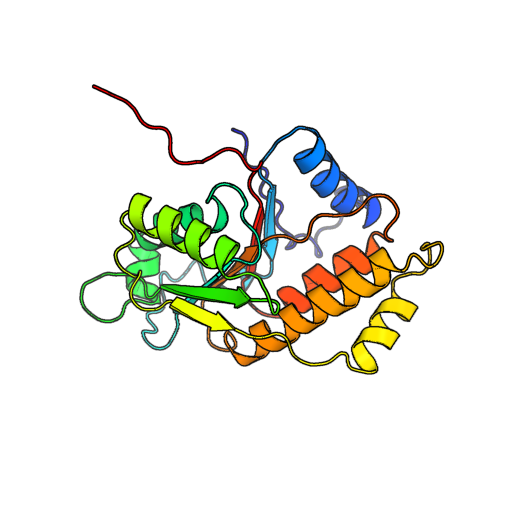.460 -4.774 12.233 1.00 94.19 181 ALA A N 1
ATOM 1432 C CA . ALA A 1 181 ? -1.621 -4.168 11.593 1.00 94.19 181 ALA A CA 1
ATOM 1433 C C . ALA A 1 181 ? -2.675 -5.221 11.204 1.00 94.19 181 ALA A C 1
ATOM 1435 O O . ALA A 1 181 ? -2.373 -6.294 10.674 1.00 94.19 181 ALA A O 1
ATOM 1436 N N . ALA A 1 182 ? -3.949 -4.896 11.427 1.00 94.62 182 ALA A N 1
ATOM 1437 C CA . ALA A 1 182 ? -5.090 -5.724 11.038 1.00 94.62 182 ALA A CA 1
ATOM 1438 C C . ALA A 1 182 ? -5.346 -5.716 9.521 1.00 94.62 182 ALA A C 1
ATOM 1440 O O . ALA A 1 182 ? -5.936 -6.670 8.995 1.00 94.62 182 ALA A O 1
ATOM 1441 N N . LEU A 1 183 ? -4.961 -4.622 8.860 1.00 96.00 183 LEU A N 1
ATOM 1442 C CA . LEU A 1 183 ? -5.022 -4.389 7.420 1.00 96.00 183 LEU A CA 1
ATOM 1443 C C . LEU A 1 183 ? -4.074 -3.245 7.062 1.00 96.00 183 LEU A C 1
ATOM 1445 O O . LEU A 1 183 ? -3.986 -2.267 7.805 1.00 96.00 183 LEU A O 1
ATOM 1449 N N . VAL A 1 184 ? -3.407 -3.355 5.916 1.00 96.81 184 VAL A N 1
ATOM 1450 C CA . VAL A 1 184 ? -2.534 -2.297 5.404 1.00 96.81 184 VAL A CA 1
ATOM 1451 C C . VAL A 1 184 ? -3.015 -1.829 4.040 1.00 96.81 184 VAL A C 1
ATOM 1453 O O . VAL A 1 184 ? -3.215 -2.633 3.134 1.00 96.81 184 VAL A O 1
ATOM 1456 N N . PHE A 1 185 ? -3.179 -0.523 3.893 1.00 96.56 185 PHE A N 1
ATOM 1457 C CA . PHE A 1 185 ? -3.346 0.147 2.615 1.00 96.56 185 PHE A CA 1
ATOM 1458 C C . PHE A 1 185 ? -1.999 0.685 2.147 1.00 96.56 185 PHE A C 1
ATOM 1460 O O . PHE A 1 185 ? -1.257 1.252 2.943 1.00 96.56 185 PHE A O 1
ATOM 1467 N N . ILE A 1 186 ? -1.666 0.504 0.872 1.00 95.50 186 ILE A N 1
ATOM 1468 C CA . ILE A 1 186 ? -0.398 0.972 0.294 1.00 95.50 186 ILE A CA 1
ATOM 1469 C C . ILE A 1 186 ? -0.688 1.601 -1.063 1.00 95.50 186 ILE 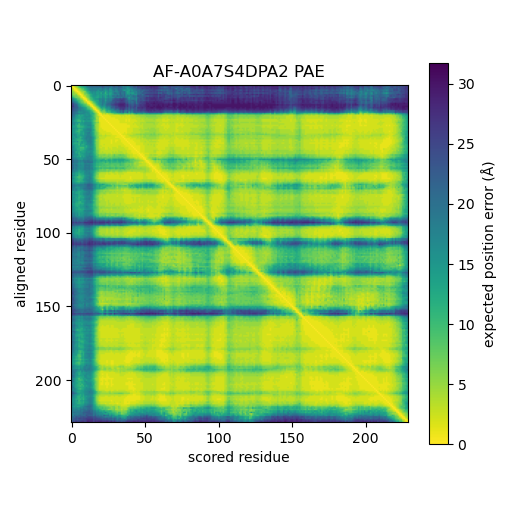A C 1
ATOM 1471 O O . ILE A 1 186 ? -1.524 1.101 -1.818 1.00 95.50 186 ILE A O 1
ATOM 1475 N N . THR A 1 187 ? 0.031 2.659 -1.426 1.00 93.31 187 THR A N 1
ATOM 1476 C CA . THR A 1 187 ? 0.009 3.119 -2.814 1.00 93.31 187 THR A CA 1
ATOM 1477 C C . THR A 1 187 ? 0.531 2.028 -3.759 1.00 93.31 187 THR A C 1
ATOM 1479 O O . THR A 1 187 ? 1.674 1.591 -3.642 1.00 93.31 187 THR A O 1
ATOM 1482 N N . LEU A 1 188 ? -0.289 1.604 -4.724 1.00 94.94 188 LEU A N 1
ATOM 1483 C CA . LEU A 1 188 ? 0.053 0.567 -5.702 1.00 94.94 188 LEU A CA 1
ATOM 1484 C C . LEU A 1 188 ? 1.241 1.023 -6.573 1.00 94.94 188 LEU A C 1
ATOM 1486 O O . LEU A 1 188 ? 1.178 2.115 -7.164 1.00 94.94 188 LEU A O 1
ATOM 1490 N N . PRO A 1 189 ? 2.315 0.211 -6.686 1.00 93.50 189 PRO A N 1
ATOM 1491 C CA . PRO A 1 189 ? 3.376 0.444 -7.655 1.00 93.50 189 PRO A CA 1
ATOM 1492 C C . PRO A 1 189 ? 2.837 0.582 -9.075 1.00 93.50 189 PRO A C 1
ATOM 1494 O O . PRO A 1 189 ? 2.036 -0.233 -9.528 1.00 93.50 189 PRO A O 1
ATOM 1497 N N . TYR A 1 190 ? 3.300 1.595 -9.807 1.00 89.94 190 TYR A N 1
ATOM 1498 C CA . TYR A 1 190 ? 2.946 1.740 -11.217 1.00 89.94 190 TYR A CA 1
ATOM 1499 C C . TYR A 1 190 ? 3.785 0.779 -12.078 1.00 89.94 190 TYR A C 1
ATOM 1501 O O . TYR A 1 190 ? 5.018 0.884 -12.042 1.00 89.94 190 TYR A O 1
ATOM 1509 N N . PRO A 1 191 ? 3.167 -0.122 -12.865 1.00 87.56 191 PRO A N 1
ATOM 1510 C CA . PRO A 1 191 ? 3.892 -1.019 -13.757 1.00 87.56 191 PRO A CA 1
ATOM 1511 C C . PRO A 1 191 ? 4.483 -0.222 -14.926 1.00 87.56 191 PRO A C 1
ATOM 1513 O O . PRO A 1 191 ? 3.776 0.257 -15.812 1.00 87.56 191 PRO A O 1
ATOM 1516 N N . VAL A 1 192 ? 5.802 -0.031 -14.921 1.00 81.94 192 VAL A N 1
ATOM 1517 C CA . VAL A 1 192 ? 6.489 0.707 -15.990 1.00 81.94 192 VAL A CA 1
ATOM 1518 C C . VAL A 1 192 ? 6.606 -0.169 -17.235 1.00 81.94 192 VAL A C 1
ATOM 1520 O O . VAL A 1 192 ? 7.043 -1.316 -17.127 1.00 81.94 192 VAL A O 1
ATOM 1523 N N . PRO A 1 193 ? 6.308 0.363 -18.434 1.00 80.38 193 PRO A N 1
ATOM 1524 C CA . PRO A 1 193 ? 6.519 -0.365 -19.676 1.00 80.38 193 PRO A CA 1
ATOM 1525 C C . PRO A 1 193 ? 7.954 -0.876 -19.832 1.00 80.38 193 PRO A C 1
ATOM 1527 O O . PRO A 1 193 ? 8.926 -0.114 -19.803 1.00 80.38 193 PRO A O 1
ATOM 1530 N N . GLY A 1 194 ? 8.077 -2.177 -20.079 1.00 80.00 194 GLY A N 1
ATOM 1531 C CA . GLY A 1 194 ? 9.362 -2.831 -20.308 1.00 80.00 194 GLY A CA 1
ATOM 1532 C C . GLY A 1 194 ? 10.130 -3.206 -19.042 1.00 80.00 194 GLY A C 1
ATOM 1533 O O . GLY A 1 194 ? 11.316 -3.489 -19.171 1.00 80.00 194 GLY A O 1
ATOM 1534 N N . ILE A 1 195 ? 9.479 -3.185 -17.874 1.00 85.81 195 ILE A N 1
ATOM 1535 C CA . ILE A 1 195 ? 9.908 -3.943 -16.692 1.00 85.81 195 ILE A CA 1
ATOM 1536 C C . ILE A 1 195 ? 9.329 -5.359 -16.774 1.00 85.81 195 ILE A C 1
ATOM 1538 O O . ILE A 1 195 ? 8.171 -5.528 -17.168 1.00 85.81 195 ILE A O 1
ATOM 1542 N N . ASP A 1 196 ? 10.123 -6.366 -16.411 1.00 88.38 196 ASP A N 1
ATOM 1543 C CA . ASP A 1 196 ? 9.694 -7.760 -16.331 1.00 88.38 196 ASP A CA 1
ATOM 1544 C C . ASP A 1 196 ? 8.480 -7.890 -15.388 1.00 88.38 196 ASP A C 1
ATOM 1546 O O . ASP A 1 196 ? 8.562 -7.502 -14.217 1.00 88.38 196 ASP A O 1
ATOM 1550 N N . PRO A 1 197 ? 7.348 -8.450 -15.854 1.00 90.38 197 PRO A N 1
ATOM 1551 C CA . PRO A 1 197 ? 6.176 -8.679 -15.011 1.00 90.38 197 PRO A CA 1
ATOM 1552 C C . PRO A 1 197 ? 6.488 -9.452 -13.723 1.00 90.38 197 PRO A C 1
ATOM 1554 O O . PRO A 1 197 ? 5.865 -9.209 -12.693 1.00 90.38 197 PRO A O 1
ATOM 1557 N N . SER A 1 198 ? 7.487 -10.338 -13.746 1.00 91.25 198 SER A N 1
ATOM 1558 C CA . SER A 1 198 ? 7.927 -11.096 -12.569 1.00 91.25 198 SER A CA 1
ATOM 1559 C C . SER A 1 198 ? 8.586 -10.202 -11.521 1.00 91.25 198 SER A C 1
ATOM 1561 O O . SER A 1 198 ? 8.391 -10.424 -10.330 1.00 91.25 198 SER A O 1
ATOM 1563 N N . LEU A 1 199 ? 9.340 -9.183 -11.950 1.00 91.56 199 LEU A N 1
ATOM 1564 C CA . LEU A 1 199 ? 9.931 -8.188 -11.052 1.00 91.56 199 LEU A CA 1
ATOM 1565 C C . LEU A 1 199 ? 8.842 -7.310 -10.434 1.00 91.56 199 LEU A C 1
ATOM 1567 O O . LEU A 1 199 ? 8.859 -7.044 -9.239 1.00 91.56 199 LEU A O 1
ATOM 1571 N N . TYR A 1 200 ? 7.843 -6.914 -11.222 1.00 93.31 200 TYR A N 1
ATOM 1572 C CA . TYR A 1 200 ? 6.697 -6.185 -10.682 1.00 93.31 200 TYR A CA 1
ATOM 1573 C C . TYR A 1 200 ? 5.934 -7.011 -9.634 1.00 93.31 200 TYR A C 1
ATOM 1575 O O . TYR A 1 200 ? 5.607 -6.504 -8.560 1.00 93.31 200 TYR A O 1
ATOM 1583 N N . MET A 1 201 ? 5.688 -8.295 -9.913 1.00 94.12 201 MET A N 1
ATOM 1584 C CA . MET A 1 201 ? 5.055 -9.198 -8.950 1.00 94.12 201 MET A CA 1
ATOM 1585 C C . MET A 1 201 ? 5.892 -9.385 -7.685 1.00 94.12 201 MET A C 1
ATOM 1587 O O . MET A 1 201 ? 5.311 -9.412 -6.601 1.00 94.12 201 MET A O 1
ATOM 1591 N N . SER A 1 202 ? 7.226 -9.441 -7.789 1.00 94.12 202 SER A N 1
ATOM 1592 C CA . SER A 1 202 ? 8.087 -9.554 -6.605 1.00 94.12 202 SER A CA 1
ATOM 1593 C C . SER A 1 202 ? 7.939 -8.343 -5.680 1.00 94.12 202 SER A C 1
ATOM 1595 O O . SER A 1 202 ? 7.939 -8.511 -4.462 1.00 94.12 202 SER A O 1
ATOM 1597 N N . TRP A 1 203 ? 7.714 -7.139 -6.220 1.00 95.50 203 TRP A N 1
ATOM 1598 C CA . TRP A 1 203 ? 7.408 -5.958 -5.407 1.00 95.50 203 TRP A CA 1
ATOM 1599 C C . TRP A 1 203 ? 6.079 -6.102 -4.675 1.00 95.50 203 TRP A C 1
ATOM 1601 O O . TRP A 1 203 ? 6.011 -5.822 -3.479 1.00 95.50 203 TRP A O 1
ATOM 1611 N N . LEU A 1 204 ? 5.027 -6.561 -5.365 1.00 96.25 204 LEU A N 1
ATOM 1612 C CA . LEU A 1 204 ? 3.737 -6.808 -4.718 1.00 96.25 204 LEU A CA 1
ATOM 1613 C C . LEU A 1 204 ? 3.871 -7.872 -3.622 1.00 96.25 204 LEU A C 1
ATOM 1615 O O . LEU A 1 204 ? 3.255 -7.732 -2.569 1.00 96.25 204 LEU A O 1
ATOM 1619 N N . ASP A 1 205 ? 4.666 -8.920 -3.844 1.00 95.19 205 ASP A N 1
ATOM 1620 C CA . ASP A 1 205 ? 4.933 -9.968 -2.851 1.00 95.19 205 ASP A CA 1
ATOM 1621 C C . ASP A 1 205 ? 5.664 -9.401 -1.630 1.00 95.19 205 ASP 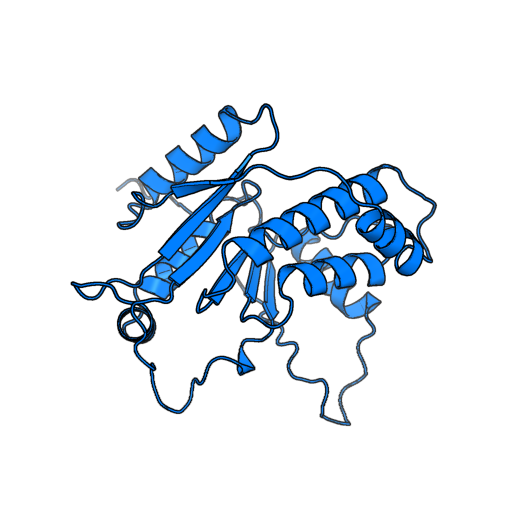A C 1
ATOM 1623 O O . ASP A 1 205 ? 5.235 -9.632 -0.500 1.00 95.19 205 ASP A O 1
ATOM 1627 N N . SER A 1 206 ? 6.714 -8.602 -1.835 1.00 95.38 206 SER A N 1
ATOM 1628 C CA . SER A 1 206 ? 7.465 -7.970 -0.744 1.00 95.38 206 SER A CA 1
ATOM 1629 C C . SER A 1 206 ? 6.632 -6.959 0.049 1.00 95.38 206 SER A C 1
ATOM 1631 O O . SER A 1 206 ? 6.775 -6.873 1.263 1.00 95.38 206 SER A O 1
ATOM 1633 N N . LEU A 1 207 ? 5.745 -6.202 -0.601 1.00 96.31 207 LEU A N 1
ATOM 1634 C CA . LEU A 1 207 ? 4.902 -5.207 0.072 1.00 96.31 207 LEU A CA 1
ATOM 1635 C C . LEU A 1 207 ? 3.795 -5.844 0.924 1.00 96.31 207 LEU A C 1
ATOM 1637 O O . LEU A 1 207 ? 3.456 -5.318 1.989 1.00 96.31 207 LEU A O 1
ATOM 1641 N N . SER A 1 208 ? 3.209 -6.954 0.461 1.00 95.31 208 SER A N 1
ATOM 1642 C CA . SER A 1 208 ? 2.137 -7.636 1.196 1.00 95.31 208 SER A CA 1
ATOM 1643 C C . SER A 1 208 ? 2.643 -8.659 2.208 1.00 95.31 208 SER A C 1
ATOM 1645 O O . SER A 1 208 ? 1.969 -8.881 3.215 1.00 95.31 208 SER A O 1
ATOM 1647 N N . GLU A 1 209 ? 3.789 -9.291 1.934 1.00 91.38 209 GLU A N 1
ATOM 1648 C CA . GLU A 1 209 ? 4.267 -10.505 2.605 1.00 91.38 209 GLU A CA 1
ATOM 1649 C C . GLU A 1 209 ? 3.091 -11.449 2.920 1.00 91.38 209 GLU A C 1
ATOM 1651 O O . GLU A 1 209 ? 2.318 -11.807 2.029 1.00 91.38 209 GLU A O 1
ATOM 1656 N N . ASP A 1 210 ? 2.906 -11.787 4.195 1.00 89.75 210 ASP A N 1
ATOM 1657 C CA . ASP A 1 210 ? 1.862 -12.677 4.691 1.00 89.75 210 ASP A CA 1
ATOM 1658 C C . ASP A 1 210 ? 0.711 -11.924 5.389 1.00 89.75 210 ASP A C 1
ATOM 1660 O O . ASP A 1 210 ? -0.033 -12.491 6.188 1.00 89.75 210 ASP A O 1
ATOM 1664 N N . ARG A 1 211 ? 0.547 -10.623 5.121 1.00 93.50 211 ARG A N 1
ATOM 1665 C CA . ARG A 1 211 ? -0.408 -9.753 5.825 1.00 93.50 211 ARG A CA 1
ATOM 1666 C C . ARG A 1 211 ? -1.532 -9.270 4.905 1.00 93.50 211 ARG A C 1
ATOM 1668 O O . ARG A 1 211 ? -1.259 -8.969 3.737 1.00 93.50 211 ARG A O 1
ATOM 1675 N N . PRO A 1 212 ? -2.776 -9.120 5.410 1.00 96.50 212 PRO A N 1
ATOM 1676 C CA . PRO A 1 212 ? -3.860 -8.495 4.657 1.00 96.50 212 PRO A CA 1
ATOM 1677 C C . PRO A 1 212 ? -3.453 -7.113 4.154 1.00 96.50 212 PRO A C 1
ATOM 1679 O O . PRO A 1 212 ? -3.148 -6.218 4.948 1.00 96.50 212 PRO A O 1
ATOM 1682 N N . THR A 1 213 ? -3.432 -6.956 2.835 1.00 97.50 213 THR A N 1
ATOM 1683 C CA . THR A 1 213 ? -2.906 -5.759 2.181 1.00 97.50 213 THR A CA 1
ATOM 1684 C C . THR A 1 213 ? -3.790 -5.370 1.007 1.00 97.50 213 THR A C 1
ATOM 1686 O O . THR A 1 213 ? -4.135 -6.204 0.173 1.00 97.50 213 THR A O 1
ATOM 1689 N N . VAL A 1 214 ? -4.143 -4.094 0.922 1.00 97.62 214 VAL A N 1
ATOM 1690 C CA . VAL A 1 214 ? -4.841 -3.508 -0.220 1.00 97.62 214 VAL A CA 1
ATOM 1691 C C . VAL A 1 214 ? -3.940 -2.446 -0.826 1.00 97.62 214 VAL A C 1
ATOM 1693 O O . VAL A 1 214 ? -3.625 -1.439 -0.203 1.00 97.62 214 VAL A O 1
ATOM 1696 N N . MET A 1 215 ? -3.516 -2.673 -2.059 1.00 96.56 215 MET A N 1
ATOM 1697 C CA . MET A 1 215 ? -2.704 -1.730 -2.810 1.00 96.56 215 MET A CA 1
ATOM 1698 C C . MET A 1 215 ? -3.605 -0.975 -3.769 1.00 96.56 215 MET A C 1
ATOM 1700 O O . MET A 1 215 ? -4.297 -1.603 -4.564 1.00 96.56 215 MET A O 1
ATOM 1704 N N . LEU A 1 216 ? -3.613 0.352 -3.723 1.00 94.31 216 LEU A N 1
ATOM 1705 C CA . LEU A 1 216 ? -4.440 1.149 -4.624 1.00 94.31 216 LEU A CA 1
ATOM 1706 C C . LEU A 1 216 ? -3.713 2.367 -5.167 1.00 94.31 216 LEU A C 1
ATOM 1708 O O . LEU A 1 216 ? -2.798 2.897 -4.543 1.00 94.31 216 LEU A O 1
ATOM 1712 N N . ARG A 1 217 ? -4.125 2.807 -6.348 1.00 91.25 217 ARG A N 1
ATOM 1713 C CA . ARG A 1 217 ? -3.687 4.071 -6.931 1.00 91.25 217 ARG A CA 1
ATOM 1714 C C . ARG A 1 217 ? -4.844 4.662 -7.726 1.00 91.25 217 ARG A C 1
ATOM 1716 O O . ARG A 1 217 ? -5.411 3.984 -8.586 1.00 91.25 217 ARG A O 1
ATOM 1723 N N . GLY A 1 218 ? -5.204 5.902 -7.405 1.00 86.88 218 GLY A N 1
ATOM 1724 C CA . GLY A 1 218 ? -6.175 6.690 -8.164 1.00 86.88 218 GLY A CA 1
ATOM 1725 C C . GLY A 1 218 ? -5.674 7.091 -9.555 1.00 86.88 218 GLY A C 1
ATOM 1726 O O . GLY A 1 218 ? -4.536 6.825 -9.938 1.00 86.88 218 GLY A O 1
ATOM 1727 N N . ASN A 1 219 ? -6.535 7.749 -10.326 1.00 83.75 219 ASN A N 1
ATOM 1728 C CA . ASN A 1 219 ? -6.227 8.252 -11.669 1.00 83.75 219 ASN A CA 1
ATOM 1729 C C . ASN A 1 219 ? -5.630 9.676 -11.660 1.00 83.75 219 ASN A C 1
ATOM 1731 O O . ASN A 1 219 ? -5.593 10.326 -12.701 1.00 83.75 219 ASN A O 1
ATOM 1735 N N . ASN A 1 220 ? -5.163 10.157 -10.501 1.00 75.75 220 ASN A N 1
ATOM 1736 C CA . ASN A 1 220 ? -4.671 11.521 -10.262 1.00 75.75 220 ASN A CA 1
ATOM 1737 C C . ASN A 1 220 ? -5.716 12.634 -10.475 1.00 75.75 220 ASN A C 1
ATOM 1739 O O . ASN A 1 220 ? -5.358 13.812 -10.484 1.00 75.75 220 ASN A O 1
ATOM 1743 N N . GLU A 1 221 ? -6.999 12.295 -10.619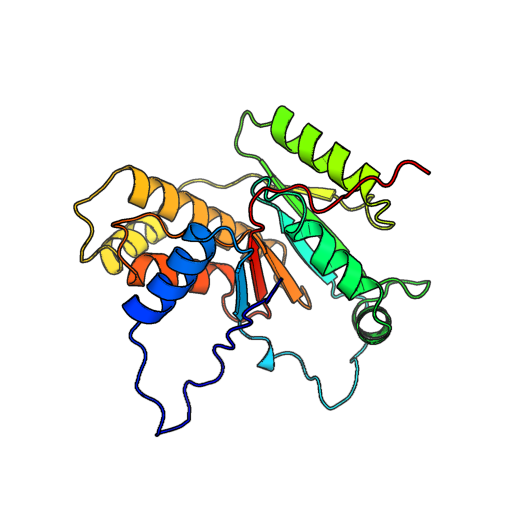 1.00 76.31 221 GLU A N 1
ATOM 1744 C CA . GLU A 1 221 ? -8.080 13.269 -10.499 1.00 76.31 221 GLU A CA 1
ATOM 1745 C C . GLU A 1 221 ? -8.469 13.405 -9.027 1.00 76.31 221 GLU A C 1
ATOM 1747 O O . GLU A 1 221 ? -8.586 12.414 -8.302 1.00 76.31 221 GLU A O 1
ATOM 1752 N N . ASN A 1 222 ? -8.662 14.644 -8.571 1.00 70.69 222 ASN A N 1
ATOM 1753 C CA . ASN A 1 222 ? -9.054 14.900 -7.190 1.00 70.69 222 ASN A CA 1
ATOM 1754 C C . ASN A 1 222 ? -10.393 14.221 -6.893 1.00 70.69 222 ASN A C 1
ATOM 1756 O O . ASN A 1 222 ? -11.421 14.572 -7.474 1.00 70.69 222 ASN A O 1
ATOM 1760 N N . VAL A 1 223 ? -10.399 13.304 -5.925 1.00 69.38 223 VAL A N 1
ATOM 1761 C CA . VAL A 1 223 ? -11.633 12.621 -5.495 1.00 69.38 223 VAL A CA 1
ATOM 1762 C C . VAL A 1 223 ? -12.571 13.542 -4.702 1.00 69.38 223 VAL A C 1
ATOM 1764 O O . VAL A 1 223 ? -13.727 13.200 -4.463 1.00 69.38 223 VAL A O 1
ATOM 1767 N N . LEU A 1 224 ? -12.092 14.724 -4.304 1.00 62.00 224 LEU A N 1
ATOM 1768 C CA . LEU A 1 224 ? -12.904 15.787 -3.722 1.00 62.00 224 LEU A CA 1
ATOM 1769 C C . LEU A 1 224 ? -13.503 16.653 -4.832 1.00 62.00 224 LEU A C 1
ATOM 1771 O O . LEU A 1 224 ? -12.821 17.487 -5.427 1.00 62.00 224 LEU A O 1
ATOM 1775 N N . THR A 1 225 ? -14.799 16.478 -5.083 1.00 57.97 225 THR A N 1
ATOM 1776 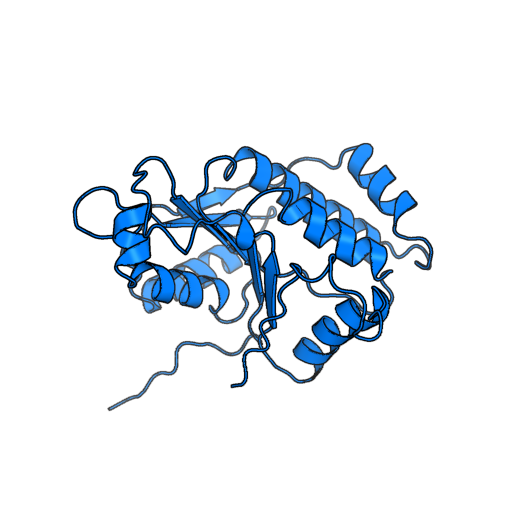C CA . THR A 1 225 ? -15.575 17.369 -5.951 1.00 57.97 225 THR A CA 1
ATOM 1777 C C . THR A 1 225 ? -16.266 18.430 -5.101 1.00 57.97 225 THR A C 1
ATOM 1779 O O . THR A 1 225 ? -17.058 18.109 -4.216 1.00 57.97 225 THR A O 1
ATOM 1782 N N . PHE A 1 226 ? -15.968 19.703 -5.361 1.00 51.72 226 PHE A N 1
ATOM 1783 C CA . PHE A 1 226 ? -16.654 20.821 -4.720 1.00 51.72 226 PHE A CA 1
ATOM 1784 C C . PHE A 1 226 ? -17.975 21.079 -5.441 1.00 51.72 226 PHE A C 1
ATOM 1786 O O . PHE A 1 226 ? -17.977 21.432 -6.619 1.00 51.72 226 PHE A O 1
ATOM 1793 N N . TYR A 1 227 ? -19.087 20.935 -4.727 1.00 39.56 227 TYR A N 1
ATOM 1794 C CA . TYR A 1 227 ? -20.349 21.537 -5.136 1.00 39.56 227 TYR A CA 1
ATOM 1795 C C . TYR A 1 227 ? -20.429 22.898 -4.450 1.00 39.56 227 TYR A C 1
ATOM 1797 O O . TYR A 1 227 ? -20.454 22.977 -3.222 1.00 39.56 227 TYR A O 1
ATOM 1805 N N . LEU A 1 228 ? -20.373 23.966 -5.242 1.00 38.12 228 LEU A N 1
ATOM 1806 C CA . LEU A 1 228 ? -20.792 25.284 -4.786 1.00 38.12 228 LEU A CA 1
ATOM 1807 C C . LEU A 1 228 ? -22.323 25.283 -4.873 1.00 38.12 228 LEU A C 1
ATOM 1809 O O . LEU A 1 228 ? -22.855 25.245 -5.982 1.00 38.12 228 LEU A O 1
ATOM 1813 N N . GLU A 1 229 ? -23.002 25.239 -3.727 1.00 40.75 229 GLU A N 1
ATOM 1814 C CA . GLU A 1 229 ? -24.407 25.665 -3.628 1.00 40.75 229 GLU A CA 1
ATOM 1815 C C . GLU A 1 229 ? -24.481 27.189 -3.500 1.00 40.75 229 GLU A C 1
ATOM 1817 O O . GLU A 1 229 ? -23.638 27.763 -2.766 1.00 40.75 229 GLU A O 1
#

Nearest PDB structures (foldseek):
  7mxo-assembly1_A  TM=6.935E-01  e=2.046E-12  Homo sapiens
  7smp-assembly1_B  TM=6.816E-01  e=3.185E-12  Homo sapiens
  6m23-assembly1_B  TM=6.438E-01  e=5.542E-09  Homo sapiens
  7air-assembly1_A  TM=7.161E-01  e=3.056E-08  Homo sapiens
  7aiq-assembly1_A  TM=7.265E-01  e=2.794E-07  Homo sapiens

Organism: NCBI:txid91324

InterPro domains:
  IPR004842 SLC12A transporter family [PTHR11827] (18-226)
  IPR018491 SLC12A transporter, C-terminal [PF03522] (57-227)

Mean predicted aligned error: 8.55 Å

pLDDT: mean 80.4, std 16.95, range [26.2, 97.62]

Radius of gyration: 18.07 Å; Cα contacts (8 Å, |Δi|>4): 352; chains: 1; bounding box: 47×52×44 Å

Solvent-accessible surface area (backbone atoms only — not comparable to full-atom values): 13182 Å² total; per-residue (Å²): 137,83,78,67,77,56,70,75,82,68,87,81,63,95,85,63,84,82,72,46,66,57,52,56,48,46,51,57,39,50,38,51,74,75,58,38,50,48,44,46,46,38,52,60,81,79,51,69,77,84,82,49,62,70,67,36,60,89,25,31,36,36,31,39,53,65,67,94,24,30,52,43,69,57,48,55,58,51,61,49,38,71,36,68,56,40,12,51,22,17,24,61,83,84,72,39,33,37,52,39,39,37,36,56,48,63,97,86,46,68,65,58,54,51,51,52,54,52,50,48,62,73,68,64,54,90,57,68,87,47,66,44,83,41,73,72,70,82,90,52,74,65,53,56,50,51,47,67,71,32,38,79,74,35,80,82,45,70,66,59,52,53,51,49,47,50,47,50,34,50,19,53,50,47,53,71,76,48,68,69,40,71,32,35,39,35,54,43,82,78,76,57,92,76,55,28,46,59,37,56,47,51,45,55,46,53,62,32,65,95,39,33,24,39,29,26,37,37,58,58,56,64,73,76,78,85,78,86,129

Secondary structure (DSSP, 8-state):
----EEETT-TT-TTS----HHHHHHHHHHHHHTT--EEEEESGGGS--SS-----TT--EEEEE-S-STTHHHHHHHHHHTSHHHHHHHB-SSS-B-EEEEEEE-TT-HHHHHHHHHHHHHTT-TTTT-EEEEE--PPPHHHHHHHHHH-TT----HHHHHHHHHHHHHHHHHHHHSTT-SEEEEEPPP--TTS-HHHHHHHHHHHHTTS-EEEEE--SS-S------

Foldseek 3Di:
DDADEDEPPPPPDPDDPPQDLCNVLVVQQVCLVVLFKYKYWPLCVVDPPPVAADADQVAAEEQEDEAQQLCPSPVVVQVVQVDQSQLRNHNDPDSTRHYAYEYEDDPPVPVRVVVVLVLVVVVVRPNSVRYHYDYFDDQDPVLVVLCVVQQPQAPPDPVLSVVSSVLLSVLVVCCVPNVRHQEYEHAQDNDDPRGRSSSSVVSVCSNCPNHTYMHIGHSSHNPDDDDDD